Protein AF-A0AAD2CVQ3-F1 (afdb_monomer)

Sequence (182 aa):
MKDFGGDSLDVALTLNCIGDVLLREGRRDQALEQHKRALDIQLKKVGEKHLNTANTYKYIGIALLKQNDDEKAEETLRKALDIMDDLPAKSSDLMDVSQHLSGALQFQGKFSEAIKIQKAVLSKLLQSHGEDYPEVAVAYAGIAGMLADQNRFDDALQMLDKSIQVCYRLKGQGPCIKGILA

Secondary structure (DSSP, 8-state):
----STT-HHHHHHHHHHHHHHHHTT-HHHHHHHHHHHHHHHHHHT-SSSHHHHHHHHHHHHHHHHTT-HHHHHHHHHHHHHHHHTTT--HHHHHHHHHHHHHHHHHTT-HHHHHHHHHHHHHHHHHHH-TT-HHHHHHHHHHHHHHHHTT-HHHHHHHHHHHHHHHHHHTT-------S--

Foldseek 3Di:
DPDPDCLDLVQLVVLQVVLVVCVVVVVLVSSLVSLVSSLVSCCVPPRLLDLSNLVSLLSNLVSCVSVVVLVSSLVSLVSSLVSCVVDVHDLVSNLVSLLSNLVSCVVVVNLVVSLVSLVVSLVVCCVPPNLLDLVNLVSLQSNLVSCVSVVVNVSSVVSNVSSVVSVCVNVVHDDDPPDPPD

Structure (mmCIF, N/CA/C/O backbone):
data_AF-A0AAD2CVQ3-F1
#
_entry.id   AF-A0AAD2CVQ3-F1
#
loop_
_atom_site.group_PDB
_atom_site.id
_atom_site.type_symbol
_atom_site.label_atom_id
_atom_site.label_alt_id
_atom_site.label_comp_id
_atom_site.label_asym_id
_atom_site.label_entity_id
_atom_site.label_seq_id
_atom_site.pdbx_PDB_ins_code
_atom_site.Cartn_x
_atom_site.Cartn_y
_atom_site.Cartn_z
_atom_site.occupancy
_atom_site.B_iso_or_equiv
_atom_site.auth_seq_id
_atom_site.auth_comp_id
_atom_site.auth_asym_id
_atom_site.auth_atom_id
_atom_site.pdbx_PDB_model_num
ATOM 1 N N . MET A 1 1 ? -19.172 -16.823 32.884 1.00 39.12 1 MET A N 1
ATOM 2 C CA . MET A 1 1 ? -19.610 -16.857 31.472 1.00 39.12 1 MET A CA 1
ATOM 3 C C . MET A 1 1 ? -18.376 -17.103 30.624 1.00 39.12 1 MET A C 1
ATOM 5 O O . MET A 1 1 ? -17.441 -16.324 30.735 1.00 39.12 1 MET A O 1
ATOM 9 N N . LYS A 1 2 ? -18.310 -18.215 29.883 1.00 43.75 2 LYS A N 1
ATOM 10 C CA . LYS A 1 2 ? -17.264 -18.409 28.869 1.00 43.75 2 LYS A CA 1
ATOM 11 C C . LYS A 1 2 ? -17.616 -17.503 27.693 1.00 43.75 2 LYS A C 1
ATOM 13 O O . LYS A 1 2 ? -18.714 -17.615 27.160 1.00 43.75 2 LYS A O 1
ATOM 18 N N . ASP A 1 3 ? -16.718 -16.584 27.377 1.00 45.91 3 ASP A N 1
ATOM 19 C CA . ASP A 1 3 ? -16.823 -15.657 26.257 1.00 45.91 3 ASP A CA 1
ATOM 20 C C . ASP A 1 3 ? -16.772 -16.458 24.943 1.00 45.91 3 ASP A C 1
ATOM 22 O O . ASP A 1 3 ? -15.742 -17.034 24.585 1.00 45.91 3 ASP A O 1
ATOM 26 N N . PHE A 1 4 ? -17.920 -16.612 24.281 1.00 41.78 4 PHE A N 1
ATOM 27 C CA . PHE A 1 4 ? -18.034 -17.351 23.026 1.00 41.78 4 PHE A CA 1
ATOM 28 C C . PHE A 1 4 ? -17.577 -16.461 21.863 1.00 41.78 4 PHE A C 1
ATOM 30 O O . PHE A 1 4 ? -18.390 -15.857 21.174 1.00 41.78 4 PHE A O 1
ATOM 37 N N . GLY A 1 5 ? -16.264 -16.398 21.636 1.00 52.78 5 GLY A N 1
ATOM 38 C CA . GLY A 1 5 ? -15.665 -16.265 20.298 1.00 52.78 5 GLY A CA 1
ATOM 39 C C . GLY A 1 5 ? -15.861 -14.964 19.505 1.00 52.78 5 GLY A C 1
ATOM 40 O O . GLY A 1 5 ? -15.266 -14.862 18.432 1.00 52.78 5 GLY A O 1
ATOM 41 N N . GLY A 1 6 ? -16.626 -13.982 20.000 1.00 60.47 6 GLY A N 1
ATOM 42 C CA . GLY A 1 6 ? -16.893 -12.713 19.303 1.00 60.47 6 GLY A CA 1
ATOM 43 C C . GLY A 1 6 ? -15.643 -11.859 19.062 1.00 60.47 6 GLY A C 1
ATOM 44 O O . GLY A 1 6 ? -15.537 -11.211 18.027 1.00 60.47 6 GLY A O 1
ATOM 45 N N . ASP A 1 7 ? -14.661 -11.960 19.959 1.00 74.06 7 ASP A N 1
ATOM 46 C CA . ASP A 1 7 ? -13.357 -11.298 19.863 1.00 74.06 7 ASP A CA 1
ATOM 47 C C . ASP A 1 7 ? -12.253 -12.325 19.531 1.00 74.06 7 ASP A C 1
ATOM 49 O O . ASP A 1 7 ? -11.256 -12.462 20.248 1.00 74.06 7 ASP A O 1
ATOM 53 N N . SER A 1 8 ? -12.434 -13.125 18.477 1.00 89.69 8 SER A N 1
ATOM 54 C CA . SER A 1 8 ? -11.382 -14.008 17.945 1.00 89.69 8 SER A CA 1
ATOM 55 C C . SER A 1 8 ? -10.735 -13.412 16.694 1.00 89.69 8 SER A C 1
ATOM 57 O O . SER A 1 8 ? -11.353 -12.636 15.964 1.00 89.69 8 SER A O 1
ATOM 59 N N . LEU A 1 9 ? -9.480 -13.785 16.419 1.00 92.94 9 LEU A N 1
ATOM 60 C CA . LEU A 1 9 ? -8.804 -13.354 15.190 1.00 92.94 9 LEU A CA 1
ATOM 61 C C . LEU A 1 9 ? -9.524 -13.865 13.933 1.00 92.94 9 LEU A C 1
ATOM 63 O O . LEU A 1 9 ? -9.560 -13.148 12.936 1.00 92.94 9 LEU A O 1
ATOM 67 N N . ASP A 1 10 ? -10.161 -15.035 13.999 1.00 93.44 10 ASP A N 1
ATOM 68 C CA . ASP A 1 10 ? -10.956 -15.588 12.896 1.00 93.44 10 ASP A CA 1
ATOM 69 C C . ASP A 1 10 ? -12.186 -14.722 12.584 1.00 93.44 10 ASP A C 1
ATOM 71 O O . ASP A 1 10 ? -12.510 -14.483 11.417 1.00 93.44 10 ASP A O 1
ATOM 75 N N . VAL A 1 11 ? -12.839 -14.172 13.617 1.00 94.88 11 VAL A N 1
ATOM 76 C CA . VAL A 1 11 ? -13.922 -13.196 13.434 1.00 94.88 11 VAL A CA 1
ATOM 77 C C . VAL A 1 11 ? -13.393 -11.916 12.789 1.00 94.88 11 VAL A C 1
ATOM 79 O O . VAL A 1 11 ? -14.014 -11.423 11.852 1.00 94.88 11 VAL A O 1
ATOM 82 N N . ALA A 1 12 ? -12.232 -11.405 13.208 1.00 96.50 12 ALA A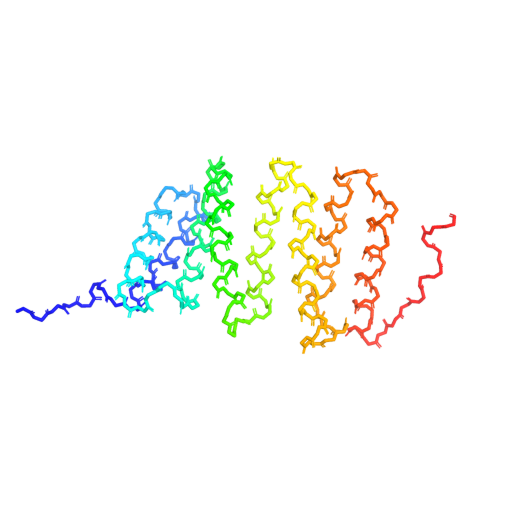 N 1
ATOM 83 C CA . ALA A 1 12 ? -11.636 -10.221 12.583 1.00 96.50 12 ALA A CA 1
ATOM 84 C C . ALA A 1 12 ? -11.299 -10.439 11.095 1.00 96.50 12 ALA A C 1
ATOM 86 O O . ALA A 1 12 ? -11.575 -9.575 10.263 1.00 96.50 12 ALA A O 1
ATOM 87 N N . LEU A 1 13 ? -10.750 -11.604 10.738 1.00 95.50 13 LEU A N 1
ATOM 88 C CA . LEU A 1 13 ? -10.502 -11.967 9.338 1.00 95.50 13 LEU A CA 1
ATOM 89 C C . LEU A 1 13 ? -11.811 -12.034 8.541 1.00 95.50 13 LEU A C 1
ATOM 91 O O . LEU A 1 13 ? -11.897 -11.476 7.449 1.00 95.50 13 LEU A O 1
ATOM 95 N N . THR A 1 14 ? -12.848 -12.641 9.118 1.00 96.88 14 THR A N 1
ATOM 96 C CA . THR A 1 14 ? -14.175 -12.730 8.494 1.00 96.88 14 THR A CA 1
ATOM 97 C C . THR A 1 14 ? -14.794 -11.347 8.284 1.00 96.88 14 THR A C 1
ATOM 99 O O . THR A 1 14 ? -15.320 -11.066 7.210 1.00 96.88 14 THR A O 1
ATOM 102 N N . LEU A 1 15 ? -14.692 -10.452 9.270 1.00 98.00 15 LEU A N 1
ATOM 103 C CA . LEU A 1 15 ? -15.160 -9.067 9.167 1.00 98.00 15 LEU A CA 1
ATOM 104 C C . LEU A 1 15 ? -14.447 -8.308 8.042 1.00 98.00 15 LEU A C 1
ATOM 106 O O . LEU A 1 15 ? -15.102 -7.591 7.289 1.00 98.00 15 LEU A O 1
ATOM 110 N N . ASN A 1 16 ? -13.139 -8.515 7.869 1.00 97.62 16 ASN A N 1
ATOM 111 C CA . ASN A 1 16 ? -12.411 -7.946 6.736 1.00 97.62 16 ASN A CA 1
ATOM 112 C C . ASN A 1 16 ? -12.915 -8.473 5.390 1.00 97.62 16 ASN A C 1
ATOM 114 O O . ASN A 1 16 ? -13.100 -7.684 4.467 1.00 97.62 16 ASN A O 1
ATOM 118 N N . CYS A 1 17 ? -13.187 -9.774 5.275 1.00 97.81 17 CYS A N 1
ATOM 119 C CA . CYS A 1 17 ? -13.773 -10.336 4.057 1.00 97.81 17 CYS A CA 1
ATOM 120 C C . CYS A 1 17 ? -15.170 -9.762 3.772 1.00 97.81 17 CYS A C 1
ATOM 122 O O . CYS A 1 17 ? -15.468 -9.429 2.627 1.00 97.81 17 CYS A O 1
ATOM 124 N N . ILE A 1 18 ? -16.015 -9.602 4.798 1.00 98.06 18 ILE A N 1
ATOM 125 C CA . ILE A 1 18 ? -17.329 -8.956 4.655 1.00 98.06 18 ILE A CA 1
ATOM 126 C C . ILE A 1 18 ? -17.155 -7.508 4.185 1.00 98.06 18 ILE A C 1
ATOM 128 O O . ILE A 1 18 ? -17.855 -7.080 3.270 1.00 98.06 18 ILE A O 1
ATOM 132 N N . GLY A 1 19 ? -16.212 -6.768 4.774 1.00 98.00 19 GLY A N 1
ATOM 133 C CA . GLY A 1 19 ? -15.905 -5.398 4.371 1.00 98.00 19 GLY A CA 1
ATOM 134 C C . GLY A 1 19 ? -15.497 -5.288 2.899 1.00 98.00 19 GLY A C 1
ATOM 135 O O . GLY A 1 19 ? -16.056 -4.462 2.182 1.00 98.00 19 GLY A O 1
ATOM 136 N N . ASP A 1 20 ? -14.627 -6.179 2.409 1.00 96.56 20 ASP A N 1
ATOM 137 C CA . ASP A 1 20 ? -14.228 -6.209 0.992 1.00 96.56 20 ASP A CA 1
ATOM 138 C C . ASP A 1 20 ? -15.423 -6.478 0.059 1.00 96.56 20 ASP A C 1
ATOM 140 O O . ASP A 1 20 ? -15.613 -5.781 -0.940 1.00 96.56 20 ASP A O 1
ATOM 144 N N . VAL A 1 21 ? -16.288 -7.439 0.406 1.00 98.06 21 VAL A N 1
ATOM 145 C CA . VAL A 1 21 ? -17.504 -7.730 -0.375 1.00 98.06 21 VAL A CA 1
ATOM 146 C C . VAL A 1 21 ? -18.445 -6.523 -0.408 1.00 98.06 21 VAL A C 1
ATOM 148 O O . VAL A 1 21 ? -18.912 -6.139 -1.481 1.00 98.06 21 VAL A O 1
ATOM 151 N N . LEU A 1 22 ? -18.684 -5.882 0.739 1.00 98.19 22 LEU A N 1
ATOM 152 C CA . LEU A 1 22 ? -19.515 -4.677 0.831 1.00 98.19 22 LEU A CA 1
ATOM 153 C C . LEU A 1 22 ? -18.939 -3.524 0.004 1.00 98.19 22 LEU A C 1
ATOM 155 O O . LEU A 1 22 ? -19.688 -2.794 -0.646 1.00 98.19 22 LEU A O 1
ATOM 159 N N . LEU A 1 23 ? -17.613 -3.370 -0.011 1.00 95.44 23 LEU A N 1
ATOM 160 C CA . LEU A 1 23 ? -16.949 -2.332 -0.789 1.00 95.44 23 LEU A CA 1
ATOM 161 C C . LEU A 1 23 ? -17.141 -2.548 -2.296 1.00 95.44 23 LEU A C 1
ATOM 163 O O . LEU A 1 23 ? -17.419 -1.588 -3.017 1.00 95.44 23 LEU A O 1
ATOM 167 N N . ARG A 1 24 ? -17.064 -3.801 -2.764 1.00 95.50 24 ARG A N 1
ATOM 168 C CA . ARG A 1 24 ? -17.355 -4.177 -4.161 1.00 95.50 24 ARG A CA 1
ATOM 169 C C . ARG A 1 24 ? -18.821 -3.952 -4.537 1.00 95.50 24 ARG A C 1
ATOM 171 O O . ARG A 1 24 ? -19.097 -3.590 -5.675 1.00 95.50 24 ARG A O 1
ATOM 178 N N . GLU A 1 25 ? -19.741 -4.111 -3.587 1.00 96.62 25 GLU A N 1
ATOM 179 C CA . GLU A 1 25 ? -21.169 -3.786 -3.746 1.00 96.62 25 GLU A CA 1
ATOM 180 C C . GLU A 1 25 ? -21.442 -2.264 -3.701 1.00 96.62 25 GLU A C 1
ATOM 182 O O . GLU A 1 25 ? -22.558 -1.813 -3.941 1.00 96.62 25 GLU A O 1
ATOM 187 N N . GLY A 1 26 ? -20.434 -1.440 -3.389 1.00 94.94 26 GLY A N 1
ATOM 188 C CA . GLY A 1 26 ? -20.569 0.015 -3.262 1.00 94.94 26 GLY A CA 1
ATOM 189 C C . GLY A 1 26 ? -21.092 0.489 -1.900 1.00 94.94 26 GLY A C 1
ATOM 190 O O . GLY A 1 26 ? -21.305 1.687 -1.706 1.00 94.94 26 GLY A O 1
ATOM 191 N N . ARG A 1 27 ? -21.248 -0.413 -0.924 1.00 97.25 27 ARG A N 1
ATOM 192 C CA . ARG A 1 27 ? -21.731 -0.132 0.441 1.00 97.25 27 ARG A CA 1
ATOM 193 C C . ARG A 1 27 ? -20.581 0.316 1.347 1.00 97.25 27 ARG A C 1
ATOM 195 O O . ARG A 1 27 ? -20.214 -0.352 2.313 1.00 97.25 27 ARG A O 1
ATOM 202 N N . ARG A 1 28 ? -20.002 1.469 1.005 1.00 94.56 28 ARG A N 1
ATOM 203 C CA . ARG A 1 28 ? -18.744 1.992 1.572 1.00 94.56 28 ARG A CA 1
ATOM 204 C C . ARG A 1 28 ? -18.777 2.178 3.092 1.00 94.56 28 ARG A C 1
ATOM 206 O O . ARG A 1 28 ? -17.854 1.738 3.769 1.00 94.56 28 ARG A O 1
ATOM 213 N N . ASP A 1 29 ? -19.851 2.754 3.632 1.00 96.12 29 ASP A N 1
ATOM 214 C CA . ASP A 1 29 ? -19.958 3.039 5.073 1.00 96.12 29 ASP A CA 1
ATOM 215 C C . ASP A 1 29 ? -19.984 1.755 5.908 1.00 96.12 29 ASP A C 1
ATOM 217 O O . ASP A 1 29 ? -19.303 1.641 6.925 1.00 96.12 29 ASP A O 1
ATOM 221 N N . GLN A 1 30 ? -20.720 0.751 5.431 1.00 97.38 30 GLN A N 1
ATOM 222 C CA . GLN A 1 30 ? -20.816 -0.545 6.097 1.00 97.38 30 GLN A CA 1
ATOM 223 C C . GLN A 1 30 ? -19.514 -1.338 5.972 1.00 97.38 30 GLN A C 1
ATOM 225 O O . GLN A 1 30 ? -19.131 -2.017 6.923 1.00 97.38 30 GLN A O 1
ATOM 230 N N . ALA A 1 31 ? -18.814 -1.232 4.836 1.00 97.81 31 ALA A N 1
ATOM 231 C CA . ALA A 1 31 ? -17.482 -1.807 4.678 1.00 97.81 31 ALA A CA 1
ATOM 232 C C . ALA A 1 31 ? -16.501 -1.219 5.703 1.00 97.81 31 ALA A C 1
ATOM 234 O O . ALA A 1 31 ? -15.842 -1.961 6.434 1.00 97.81 31 ALA A O 1
ATOM 235 N N . LEU A 1 32 ? -16.465 0.113 5.812 1.00 97.75 32 LEU A N 1
ATOM 236 C CA . LEU A 1 32 ? -15.627 0.824 6.774 1.00 97.75 32 LEU A CA 1
ATOM 237 C C . LEU A 1 32 ? -15.945 0.413 8.219 1.00 97.75 32 LEU A C 1
ATOM 239 O O . LEU A 1 32 ? -15.027 0.205 9.013 1.00 97.75 32 LEU A O 1
ATOM 243 N N . GLU A 1 33 ? -17.225 0.256 8.560 1.00 98.00 33 GLU A N 1
ATOM 244 C CA . GLU A 1 33 ? -17.648 -0.236 9.872 1.00 98.00 33 GLU A CA 1
ATOM 245 C C . GLU A 1 33 ? -17.111 -1.647 10.158 1.00 98.00 33 GLU A C 1
ATOM 247 O O . GLU A 1 33 ? -16.546 -1.878 11.230 1.00 98.00 33 GLU A O 1
ATOM 252 N N . GLN A 1 34 ? -17.218 -2.587 9.208 1.00 98.31 34 GLN A N 1
ATOM 253 C CA . GLN A 1 34 ? -16.706 -3.946 9.419 1.00 98.31 34 GLN A CA 1
ATOM 254 C C . GLN A 1 34 ? -15.183 -3.969 9.578 1.00 98.31 34 GLN A C 1
ATOM 256 O O . GLN A 1 34 ? -14.677 -4.646 10.474 1.00 98.31 34 GLN A O 1
ATOM 261 N N . HIS A 1 35 ? -14.450 -3.191 8.776 1.00 98.38 35 HIS A N 1
ATOM 262 C CA . HIS A 1 35 ? -12.997 -3.096 8.911 1.00 98.38 35 HIS A CA 1
ATOM 263 C C . HIS A 1 35 ? -12.573 -2.465 10.244 1.00 98.38 35 HIS A C 1
ATOM 265 O O . HIS A 1 35 ? -11.638 -2.951 10.875 1.00 98.38 35 HIS A O 1
ATOM 271 N N . LYS A 1 36 ? -13.279 -1.436 10.736 1.00 98.38 36 LYS A N 1
ATOM 272 C CA . LYS A 1 36 ? -13.014 -0.853 12.065 1.00 98.38 36 LYS A CA 1
ATOM 273 C C . LYS A 1 36 ? -13.255 -1.857 13.192 1.00 98.38 36 LYS A C 1
ATOM 275 O O . LYS A 1 36 ? -12.420 -1.986 14.079 1.00 98.38 36 LYS A O 1
ATOM 280 N N . ARG A 1 37 ? -14.337 -2.638 13.117 1.00 97.94 37 ARG A N 1
ATOM 281 C CA . ARG A 1 37 ? -14.594 -3.725 14.078 1.00 97.94 37 ARG A CA 1
ATOM 282 C C . ARG A 1 37 ? -13.495 -4.791 14.043 1.00 97.94 37 ARG A C 1
ATOM 284 O O . ARG A 1 37 ? -13.064 -5.254 15.095 1.00 97.94 37 ARG A O 1
ATOM 291 N N . ALA A 1 38 ? -13.022 -5.167 12.853 1.00 98.12 38 ALA A N 1
ATOM 292 C CA . ALA A 1 38 ? -11.893 -6.085 12.707 1.00 98.12 38 ALA A CA 1
ATOM 293 C C . ALA A 1 38 ? -10.613 -5.515 13.339 1.00 98.12 38 ALA A C 1
ATOM 295 O O . ALA A 1 38 ? -9.895 -6.240 14.034 1.00 98.12 38 ALA A O 1
ATOM 296 N N . LEU A 1 39 ? -10.359 -4.218 13.135 1.00 98.38 39 LEU A N 1
ATOM 297 C CA . LEU A 1 39 ? -9.201 -3.522 13.684 1.00 98.38 39 LEU A CA 1
ATOM 298 C C . LEU A 1 39 ? -9.233 -3.531 15.213 1.00 98.38 39 LEU A C 1
ATOM 300 O O . LEU A 1 39 ? -8.241 -3.904 15.830 1.00 98.38 39 LEU A O 1
ATOM 304 N N . ASP A 1 40 ? -10.374 -3.205 15.823 1.00 98.00 40 ASP A N 1
ATOM 305 C CA . ASP A 1 40 ? -10.532 -3.196 17.281 1.00 98.00 40 ASP A CA 1
ATOM 306 C C . ASP A 1 40 ? -10.222 -4.563 17.906 1.00 98.00 40 ASP A C 1
ATOM 308 O O . ASP A 1 40 ? -9.541 -4.649 18.932 1.00 98.00 40 ASP A O 1
ATOM 312 N N . ILE A 1 41 ? -10.680 -5.652 17.278 1.00 96.81 41 ILE A N 1
ATOM 313 C CA . ILE A 1 41 ? -10.381 -7.015 17.735 1.00 96.81 41 ILE A CA 1
ATOM 314 C C . ILE A 1 41 ? -8.878 -7.298 17.621 1.00 96.81 41 ILE A C 1
ATOM 316 O O . ILE A 1 41 ? -8.268 -7.808 18.563 1.00 96.81 41 ILE A O 1
ATOM 320 N N . GLN A 1 42 ? -8.258 -6.965 16.488 1.00 97.50 42 GLN A N 1
ATOM 321 C CA . GLN A 1 42 ? -6.835 -7.224 16.262 1.00 97.50 42 GLN A CA 1
ATOM 322 C C . GLN A 1 42 ? -5.944 -6.403 17.197 1.00 97.50 42 GLN A C 1
ATOM 324 O O . GLN A 1 42 ? -5.022 -6.960 17.792 1.00 97.50 42 GLN A O 1
ATOM 329 N N . LEU A 1 43 ? -6.263 -5.128 17.424 1.00 97.44 43 LEU A N 1
ATOM 330 C CA . LEU A 1 43 ? -5.552 -4.282 18.382 1.00 97.44 43 LEU A CA 1
ATOM 331 C C . LEU A 1 43 ? -5.596 -4.872 19.796 1.00 97.44 43 LEU A C 1
ATOM 333 O O . LEU A 1 43 ? -4.573 -4.905 20.474 1.00 97.44 43 LEU A O 1
ATOM 337 N N . LYS A 1 44 ? -6.743 -5.411 20.228 1.00 96.25 44 LYS A N 1
ATOM 338 C CA . LYS A 1 44 ? -6.869 -6.067 21.541 1.00 96.25 44 LYS A CA 1
ATOM 339 C C . LYS A 1 44 ? -6.125 -7.402 21.633 1.00 96.25 44 LYS A C 1
ATOM 341 O O . LYS A 1 44 ? -5.672 -7.764 22.714 1.00 96.25 44 LYS A O 1
ATOM 346 N N . LYS A 1 45 ? -6.063 -8.173 20.542 1.00 95.94 45 LYS A N 1
ATOM 347 C CA . LYS A 1 45 ? -5.579 -9.568 20.563 1.00 95.94 45 LYS A CA 1
ATOM 348 C C . LYS A 1 45 ? -4.102 -9.710 20.224 1.00 95.94 45 LYS A C 1
ATOM 350 O O . LYS A 1 45 ? -3.430 -10.540 20.825 1.00 95.94 45 LYS A O 1
ATOM 355 N N . VAL A 1 46 ? -3.622 -8.940 19.253 1.00 95.81 46 VAL A N 1
ATOM 356 C CA . VAL A 1 46 ? -2.249 -9.020 18.726 1.00 95.81 46 VAL A CA 1
ATOM 357 C C . VAL A 1 46 ? -1.523 -7.675 18.732 1.00 95.81 46 VAL A C 1
ATOM 359 O O . VAL A 1 46 ? -0.311 -7.644 18.538 1.00 95.81 46 VAL A O 1
ATOM 362 N N . GLY A 1 47 ? -2.229 -6.574 18.998 1.00 96.50 47 GLY A N 1
ATOM 363 C CA . GLY A 1 47 ? -1.644 -5.238 19.069 1.00 96.50 47 GLY A CA 1
ATOM 364 C C . GLY A 1 47 ? -1.423 -4.582 17.706 1.00 96.50 47 GLY A C 1
ATOM 365 O O . GLY A 1 47 ? -1.869 -5.063 16.660 1.00 96.50 47 GLY A O 1
ATOM 366 N N . GLU A 1 48 ? -0.735 -3.438 17.731 1.00 95.69 48 GLU A N 1
ATOM 367 C CA . GLU A 1 48 ? -0.459 -2.639 16.531 1.00 95.69 48 GLU A CA 1
ATOM 368 C C . GLU A 1 48 ? 0.544 -3.309 15.587 1.00 95.69 48 GLU A C 1
ATOM 370 O O . GLU A 1 48 ? 0.333 -3.329 14.377 1.00 95.69 48 GLU A O 1
ATOM 375 N N . LYS A 1 49 ? 1.621 -3.890 16.131 1.00 96.62 49 LYS A N 1
ATOM 376 C CA . LYS A 1 49 ? 2.725 -4.469 15.351 1.00 96.62 49 LYS A CA 1
ATOM 377 C C . LYS A 1 49 ? 2.421 -5.899 14.898 1.00 96.62 49 LYS A C 1
ATOM 379 O O . LYS A 1 49 ? 3.076 -6.849 15.317 1.00 96.62 49 LYS A O 1
ATOM 384 N N . HIS A 1 50 ? 1.413 -6.052 14.042 1.00 96.94 50 HIS A N 1
ATOM 385 C CA . HIS A 1 50 ? 1.033 -7.342 13.467 1.00 96.94 50 HIS A CA 1
ATOM 386 C C . HIS A 1 50 ? 0.540 -7.195 12.018 1.00 96.94 50 HIS A C 1
ATOM 388 O O . HIS A 1 50 ? -0.230 -6.286 11.708 1.00 96.94 50 HIS A O 1
ATOM 394 N N . LEU A 1 51 ? 0.913 -8.127 11.129 1.00 97.06 51 LEU A N 1
ATOM 395 C CA . LEU A 1 51 ? 0.564 -8.061 9.697 1.00 97.06 51 LEU A CA 1
ATOM 396 C C . LEU A 1 51 ? -0.953 -8.053 9.445 1.00 97.06 51 LEU A C 1
ATOM 398 O O . LEU A 1 51 ? -1.429 -7.343 8.565 1.00 97.06 51 LEU A O 1
ATOM 402 N N . ASN A 1 52 ? -1.733 -8.796 10.238 1.00 95.56 52 ASN A N 1
ATOM 403 C CA . ASN A 1 52 ? -3.200 -8.736 10.152 1.00 95.56 52 ASN A CA 1
ATOM 404 C C . ASN A 1 52 ? -3.744 -7.338 10.489 1.00 95.56 52 ASN A C 1
ATOM 406 O O . ASN A 1 52 ? -4.631 -6.864 9.785 1.00 95.56 52 ASN A O 1
ATOM 410 N N . THR A 1 53 ? -3.185 -6.670 11.504 1.00 98.19 53 THR A N 1
ATOM 411 C CA . THR A 1 53 ? -3.550 -5.295 11.875 1.00 98.19 53 THR A CA 1
ATOM 412 C C . THR A 1 53 ? -3.198 -4.322 10.749 1.00 98.19 53 THR A C 1
ATOM 414 O O . THR A 1 53 ? -4.031 -3.508 10.353 1.00 98.19 53 THR A O 1
ATOM 417 N N . ALA A 1 54 ? -2.004 -4.453 10.162 1.00 98.31 54 ALA A N 1
ATOM 418 C CA . ALA A 1 54 ? -1.577 -3.638 9.025 1.00 98.31 54 ALA A CA 1
ATOM 419 C C . ALA A 1 54 ? -2.478 -3.823 7.791 1.00 98.31 54 ALA A C 1
ATOM 421 O O . ALA A 1 54 ? -2.883 -2.848 7.160 1.00 98.31 54 ALA A O 1
ATOM 422 N N . ASN A 1 55 ? -2.856 -5.066 7.473 1.00 97.62 55 ASN A N 1
ATOM 423 C CA . ASN A 1 55 ? -3.797 -5.354 6.389 1.00 97.62 55 ASN A CA 1
ATOM 424 C C . ASN A 1 55 ? -5.169 -4.714 6.629 1.00 97.62 55 ASN A C 1
ATOM 426 O O . ASN A 1 55 ? -5.773 -4.193 5.694 1.00 97.62 55 ASN A O 1
ATOM 430 N N . THR A 1 56 ? -5.652 -4.702 7.870 1.00 98.38 56 THR A N 1
ATOM 431 C CA . THR A 1 56 ? -6.910 -4.024 8.199 1.00 98.38 56 THR A CA 1
ATOM 432 C C . THR A 1 56 ? -6.803 -2.511 8.033 1.00 98.38 56 THR A C 1
ATOM 434 O O . THR A 1 56 ? -7.699 -1.917 7.438 1.00 98.38 56 THR A O 1
ATOM 437 N N . TYR A 1 57 ? -5.701 -1.886 8.466 1.00 98.75 57 TYR A N 1
ATOM 438 C CA . TYR A 1 57 ? -5.448 -0.470 8.169 1.00 98.75 57 TYR A CA 1
ATOM 439 C C . TYR A 1 57 ? -5.464 -0.203 6.658 1.00 98.75 57 TYR A C 1
ATOM 441 O O . TYR A 1 57 ? -6.128 0.731 6.213 1.00 98.75 57 TYR A O 1
ATOM 449 N N . LYS A 1 58 ? -4.831 -1.063 5.848 1.00 98.56 58 LYS A N 1
ATOM 450 C CA . LYS A 1 58 ? -4.895 -0.956 4.383 1.00 98.56 58 LYS A CA 1
ATOM 451 C C . LYS A 1 58 ? -6.343 -0.967 3.879 1.00 98.56 58 LYS A C 1
ATOM 453 O O . LYS A 1 58 ? -6.721 -0.074 3.129 1.00 98.56 58 LYS A O 1
ATOM 458 N N . TYR A 1 59 ? -7.170 -1.922 4.311 1.00 98.25 59 TYR A N 1
ATOM 459 C CA . TYR A 1 59 ? -8.574 -1.988 3.885 1.00 98.25 59 TYR A CA 1
ATOM 460 C C . TYR A 1 59 ? -9.391 -0.758 4.301 1.00 98.25 59 TYR A C 1
ATOM 462 O O . TYR A 1 59 ? -10.174 -0.245 3.501 1.00 98.25 59 TYR A O 1
ATOM 470 N N . ILE A 1 60 ? -9.170 -0.238 5.512 1.00 98.56 60 ILE A N 1
ATOM 471 C CA . ILE A 1 60 ? -9.781 1.018 5.973 1.00 98.56 60 ILE A CA 1
ATOM 472 C C . ILE A 1 60 ? -9.372 2.174 5.056 1.00 98.56 60 ILE A C 1
ATOM 474 O O . ILE A 1 60 ? -10.234 2.919 4.596 1.00 98.56 60 ILE A O 1
ATOM 478 N N . GLY A 1 61 ? -8.081 2.295 4.742 1.00 98.12 61 GLY A N 1
ATOM 479 C CA . GLY A 1 61 ? -7.564 3.324 3.845 1.00 98.12 61 GLY A CA 1
ATOM 480 C C . GLY A 1 61 ? -8.193 3.272 2.452 1.00 98.12 61 GLY A C 1
ATOM 481 O O . GLY A 1 61 ? -8.632 4.293 1.930 1.00 98.12 61 GLY A O 1
ATOM 482 N N . ILE A 1 62 ? -8.332 2.075 1.875 1.00 97.06 62 ILE A N 1
ATOM 483 C CA . ILE A 1 62 ? -8.998 1.879 0.578 1.00 97.06 62 ILE A CA 1
ATOM 484 C C . ILE A 1 62 ? -10.476 2.289 0.648 1.00 97.06 62 ILE A C 1
ATOM 486 O O . ILE A 1 62 ? -10.972 2.961 -0.258 1.00 97.06 62 ILE A O 1
ATOM 490 N N . ALA A 1 63 ? -11.190 1.912 1.713 1.00 97.25 63 ALA A N 1
ATOM 491 C CA . ALA A 1 63 ? -12.586 2.300 1.898 1.00 97.25 63 ALA A CA 1
ATOM 492 C C . ALA A 1 63 ? -12.750 3.829 1.997 1.00 97.25 63 ALA A C 1
ATOM 494 O O . ALA A 1 63 ? -13.668 4.379 1.386 1.00 97.25 63 ALA A O 1
ATOM 495 N N . LEU A 1 64 ? -11.830 4.513 2.687 1.00 97.00 64 LEU A N 1
ATOM 496 C CA . LEU A 1 64 ? -11.797 5.976 2.800 1.00 97.00 64 LEU A CA 1
ATOM 497 C C . LEU A 1 64 ? -11.535 6.661 1.449 1.00 97.00 64 LEU A C 1
ATOM 499 O O . LEU A 1 64 ? -12.256 7.595 1.104 1.00 97.00 64 LEU A O 1
ATOM 503 N N . LEU A 1 65 ? -10.614 6.141 0.622 1.00 94.69 65 LEU A N 1
ATOM 504 C CA . LEU A 1 65 ? -10.422 6.640 -0.752 1.00 94.69 65 LEU A CA 1
ATOM 505 C C . LEU A 1 65 ? -11.705 6.545 -1.573 1.00 94.69 65 LEU A C 1
ATOM 507 O O . LEU A 1 65 ? -12.067 7.458 -2.307 1.00 94.69 65 LEU A O 1
ATOM 511 N N . LYS A 1 66 ? -12.448 5.443 -1.436 1.00 93.25 66 LYS A N 1
ATOM 512 C CA . LYS A 1 66 ? -13.729 5.285 -2.136 1.00 93.25 66 LYS A CA 1
ATOM 513 C C . LYS A 1 66 ? -14.794 6.272 -1.643 1.00 93.25 66 LYS A C 1
ATOM 515 O O . LYS A 1 66 ? -15.757 6.491 -2.376 1.00 93.25 66 LYS A O 1
ATOM 520 N N . GLN A 1 67 ? -14.646 6.838 -0.445 1.00 92.56 67 GLN A N 1
ATOM 521 C CA . GLN A 1 67 ? -15.495 7.902 0.103 1.00 92.56 67 GLN A CA 1
ATOM 522 C C . GLN A 1 67 ? -14.975 9.319 -0.211 1.00 92.56 67 GLN A C 1
ATOM 524 O O . GLN A 1 67 ? -15.659 10.283 0.124 1.00 92.56 67 GLN A O 1
ATOM 529 N N . ASN A 1 68 ? -13.833 9.454 -0.899 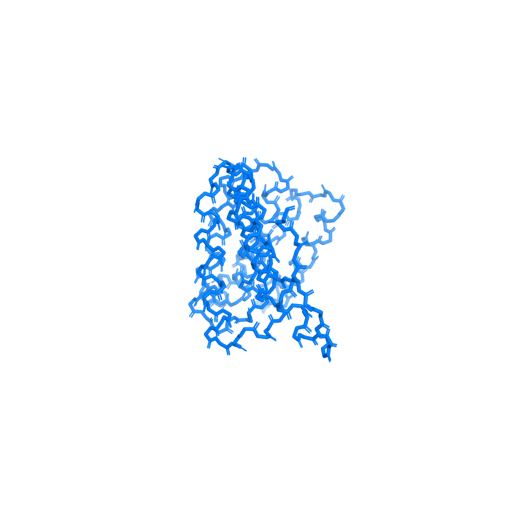1.00 92.31 68 ASN A N 1
ATOM 530 C CA . ASN A 1 68 ? -13.118 10.716 -1.133 1.00 92.31 68 ASN A CA 1
ATOM 531 C C . ASN A 1 68 ? -12.624 11.394 0.164 1.00 92.31 68 ASN A C 1
ATOM 533 O O . ASN A 1 68 ? -12.501 12.616 0.220 1.00 92.31 68 ASN A O 1
ATOM 537 N N . ASP A 1 69 ? -12.361 10.616 1.220 1.00 94.31 69 ASP A N 1
ATOM 538 C CA . ASP A 1 69 ? -11.702 11.099 2.443 1.00 94.31 69 ASP A CA 1
ATOM 539 C C . ASP A 1 69 ? -10.186 10.860 2.327 1.00 94.31 69 ASP A C 1
ATOM 541 O O . ASP A 1 69 ? -9.606 10.000 2.999 1.00 94.31 69 ASP A O 1
ATOM 545 N N . ASP A 1 70 ? -9.560 11.571 1.382 1.00 91.19 70 ASP A N 1
ATOM 546 C CA . ASP A 1 70 ? -8.176 11.328 0.952 1.00 91.19 70 ASP A CA 1
ATOM 547 C C . ASP A 1 70 ? -7.149 11.588 2.064 1.00 91.19 70 ASP A C 1
ATOM 549 O O . ASP A 1 70 ? -6.144 10.882 2.151 1.00 91.19 70 ASP A O 1
ATOM 553 N N . GLU A 1 71 ? -7.412 12.557 2.949 1.00 94.06 71 GLU A N 1
ATOM 554 C CA . GLU A 1 71 ? -6.535 12.884 4.080 1.00 94.06 71 GLU A CA 1
ATOM 555 C C . GLU A 1 71 ? -6.472 11.731 5.088 1.00 94.06 71 GLU A C 1
ATOM 557 O O . GLU A 1 71 ? -5.384 11.251 5.423 1.00 94.06 71 GLU A O 1
ATOM 562 N N . LYS A 1 72 ? -7.631 11.220 5.532 1.00 96.44 72 LYS A N 1
ATOM 563 C CA . LYS A 1 72 ? -7.656 10.073 6.453 1.00 96.44 72 LYS A CA 1
ATOM 564 C C . LYS A 1 72 ? -7.174 8.800 5.777 1.00 96.44 72 LYS A C 1
ATOM 566 O O . LYS A 1 72 ? -6.559 7.955 6.434 1.00 96.44 72 LYS A O 1
ATOM 571 N N . ALA A 1 73 ? -7.451 8.635 4.485 1.00 97.31 73 ALA A N 1
ATOM 572 C CA . ALA A 1 73 ? -6.930 7.512 3.724 1.00 97.31 73 ALA A CA 1
ATOM 573 C C . ALA A 1 73 ? -5.398 7.513 3.704 1.00 97.31 73 ALA A C 1
ATOM 575 O O . ALA A 1 73 ? -4.796 6.473 3.968 1.00 97.31 73 ALA A O 1
ATOM 576 N N . GLU A 1 74 ? -4.771 8.666 3.448 1.00 97.75 74 GLU A N 1
ATOM 577 C CA . GLU A 1 74 ? -3.315 8.815 3.464 1.00 97.75 74 GLU A CA 1
ATOM 578 C C . GLU A 1 74 ? -2.731 8.430 4.828 1.00 97.75 74 GLU A C 1
ATOM 580 O O . GLU A 1 74 ? -1.837 7.585 4.889 1.00 97.75 74 GLU A O 1
ATOM 585 N N . GLU A 1 75 ? -3.257 8.996 5.919 1.00 98.00 75 GLU A N 1
ATOM 586 C CA . GLU A 1 75 ? -2.803 8.690 7.282 1.00 98.00 75 GLU A CA 1
ATOM 587 C C . GLU A 1 75 ? -2.895 7.184 7.574 1.00 98.00 75 GLU A C 1
ATOM 589 O O . GLU A 1 75 ? -1.942 6.555 8.045 1.00 98.00 75 GLU A O 1
ATOM 594 N N . THR A 1 76 ? -4.033 6.581 7.228 1.00 98.50 76 THR A N 1
ATOM 595 C CA . THR A 1 76 ? -4.298 5.164 7.487 1.00 98.50 76 THR A CA 1
ATOM 596 C C . THR A 1 76 ? -3.383 4.255 6.656 1.00 98.50 76 THR A C 1
ATOM 598 O O . THR A 1 76 ? -2.847 3.271 7.170 1.00 98.50 76 THR A O 1
ATOM 601 N N . LEU A 1 77 ? -3.171 4.580 5.377 1.00 98.62 77 LEU A N 1
ATOM 602 C CA . LEU A 1 77 ? -2.309 3.812 4.476 1.00 98.62 77 LEU A CA 1
ATOM 603 C C . LEU A 1 77 ? -0.828 3.952 4.838 1.00 98.62 77 LEU A C 1
ATOM 605 O O . LEU A 1 77 ? -0.099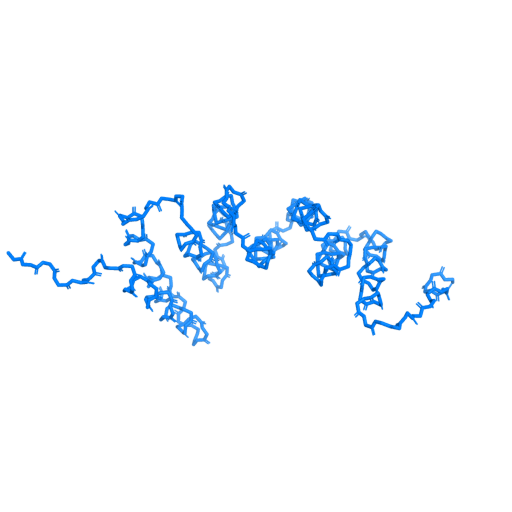 2.967 4.734 1.00 98.62 77 LEU A O 1
ATOM 609 N N . ARG A 1 78 ? -0.385 5.122 5.320 1.00 98.44 78 ARG A N 1
ATOM 610 C CA . ARG A 1 78 ? 0.960 5.283 5.900 1.00 98.44 78 ARG A CA 1
ATOM 611 C C . ARG A 1 78 ? 1.152 4.382 7.101 1.00 98.44 78 ARG A C 1
ATOM 613 O O . ARG A 1 78 ? 2.120 3.638 7.136 1.00 98.44 78 ARG A O 1
ATOM 620 N N . LYS A 1 79 ? 0.192 4.366 8.030 1.00 98.38 79 LYS A N 1
ATOM 621 C CA . LYS A 1 79 ? 0.266 3.487 9.202 1.00 98.38 79 LYS A CA 1
ATOM 622 C C . LYS A 1 79 ? 0.352 2.010 8.803 1.00 98.38 79 LYS A C 1
ATOM 624 O O . LYS A 1 79 ? 1.132 1.263 9.386 1.00 98.38 79 LYS A O 1
ATOM 629 N N . ALA A 1 80 ? -0.414 1.588 7.795 1.00 98.50 80 ALA A N 1
ATOM 630 C CA . ALA A 1 80 ? -0.318 0.236 7.246 1.00 98.50 80 ALA A CA 1
ATOM 631 C C . ALA A 1 80 ? 1.068 -0.048 6.643 1.00 98.50 80 ALA A C 1
ATOM 633 O O . ALA A 1 80 ? 1.653 -1.088 6.945 1.00 98.50 80 ALA A O 1
ATOM 634 N N . LEU A 1 81 ? 1.585 0.874 5.822 1.00 98.19 81 LEU A N 1
ATOM 635 C CA . LEU A 1 81 ? 2.898 0.761 5.193 1.00 98.19 81 LEU A CA 1
ATOM 636 C C . LEU A 1 81 ? 4.007 0.674 6.245 1.00 98.19 81 LEU A C 1
ATOM 638 O O . LEU A 1 81 ? 4.776 -0.273 6.194 1.00 98.19 81 LEU A O 1
ATOM 642 N N . ASP A 1 82 ? 4.035 1.575 7.227 1.00 97.81 82 ASP A N 1
ATOM 643 C CA . ASP A 1 82 ? 5.057 1.619 8.280 1.00 97.81 82 ASP A CA 1
ATOM 644 C C . ASP A 1 82 ? 5.099 0.312 9.090 1.00 97.81 82 ASP A C 1
ATOM 646 O O . ASP A 1 82 ? 6.169 -0.236 9.347 1.00 97.81 82 ASP A O 1
ATOM 650 N N . ILE A 1 83 ? 3.935 -0.253 9.444 1.00 98.00 83 ILE A N 1
ATOM 651 C CA . ILE A 1 83 ? 3.880 -1.544 10.152 1.00 98.00 83 ILE A CA 1
ATOM 652 C C . ILE A 1 83 ? 4.374 -2.687 9.255 1.00 98.00 83 ILE A C 1
ATOM 654 O O . ILE A 1 83 ? 5.066 -3.582 9.736 1.00 98.00 83 ILE A O 1
ATOM 658 N N . MET A 1 84 ? 4.004 -2.700 7.970 1.00 97.12 84 MET A N 1
ATOM 659 C CA . MET A 1 84 ? 4.488 -3.720 7.031 1.00 97.12 84 MET A CA 1
ATOM 660 C C . MET A 1 84 ? 5.988 -3.587 6.761 1.00 97.12 84 MET A C 1
ATOM 662 O O . MET A 1 84 ? 6.638 -4.598 6.519 1.00 97.12 84 MET A O 1
ATOM 666 N N . ASP A 1 85 ? 6.525 -2.370 6.826 1.00 94.62 85 ASP A N 1
ATOM 667 C CA . ASP A 1 85 ? 7.937 -2.062 6.615 1.00 94.62 85 ASP A CA 1
ATOM 668 C C . ASP A 1 85 ? 8.824 -2.548 7.771 1.00 94.62 85 ASP A C 1
ATOM 670 O O . ASP A 1 85 ? 9.934 -3.033 7.544 1.00 94.62 85 ASP A O 1
ATOM 674 N N . ASP A 1 86 ? 8.295 -2.467 8.996 1.00 95.62 86 ASP A N 1
ATOM 675 C CA . ASP A 1 86 ? 8.908 -2.940 10.245 1.00 95.62 86 ASP A CA 1
ATOM 676 C C . ASP A 1 86 ? 8.881 -4.476 10.402 1.00 95.62 86 ASP A C 1
ATOM 678 O O . ASP A 1 86 ? 9.540 -5.030 11.288 1.00 95.62 86 ASP A O 1
ATOM 682 N N . LEU A 1 87 ? 8.081 -5.180 9.597 1.00 95.44 87 LEU A N 1
ATOM 683 C CA . LEU A 1 87 ? 7.808 -6.612 9.730 1.00 95.44 87 LEU A CA 1
ATOM 684 C C . LEU A 1 87 ? 8.267 -7.384 8.481 1.00 95.44 87 LEU A C 1
ATOM 686 O O . LEU A 1 87 ? 8.442 -6.802 7.414 1.00 95.44 87 LEU A O 1
ATOM 690 N N . PRO A 1 88 ? 8.432 -8.719 8.554 1.00 92.81 88 PRO A N 1
ATOM 691 C CA . PRO A 1 88 ? 8.731 -9.544 7.381 1.00 92.81 88 PRO A CA 1
ATOM 692 C C . PRO A 1 88 ? 7.482 -9.729 6.492 1.00 92.81 88 PRO A C 1
ATOM 694 O O . PRO A 1 88 ? 7.012 -10.848 6.277 1.00 92.81 88 PRO A O 1
ATOM 697 N N . ALA A 1 89 ? 6.897 -8.626 6.014 1.00 92.50 89 ALA A N 1
ATOM 698 C CA . ALA A 1 89 ? 5.782 -8.631 5.075 1.00 92.50 89 ALA A CA 1
ATOM 699 C C . ALA A 1 89 ? 6.227 -9.165 3.707 1.00 92.50 89 ALA A C 1
ATOM 701 O O . ALA A 1 89 ? 7.388 -9.034 3.307 1.00 92.50 89 ALA A O 1
ATOM 702 N N . LYS A 1 90 ? 5.294 -9.751 2.949 1.00 93.56 90 LYS A N 1
ATOM 703 C CA . LYS A 1 90 ? 5.587 -10.131 1.566 1.00 93.56 90 LYS A CA 1
ATOM 704 C C . LYS A 1 90 ? 5.819 -8.873 0.742 1.00 93.56 90 LYS A C 1
ATOM 706 O O . LYS A 1 90 ? 5.103 -7.885 0.882 1.00 93.56 90 LYS A O 1
ATOM 711 N N . SER A 1 91 ? 6.760 -8.946 -0.190 1.00 91.44 91 SER A N 1
ATOM 712 C CA . SER A 1 91 ? 7.031 -7.865 -1.137 1.00 91.44 91 SER A CA 1
ATOM 713 C C . SER A 1 91 ? 5.794 -7.433 -1.930 1.00 91.44 91 SER A C 1
ATOM 715 O O . SER A 1 91 ? 5.620 -6.242 -2.174 1.00 91.44 91 SER A O 1
ATOM 717 N N . SER A 1 92 ? 4.901 -8.375 -2.251 1.00 91.06 92 SER A N 1
ATOM 718 C CA . SER A 1 92 ? 3.600 -8.094 -2.867 1.00 91.06 92 SER A CA 1
ATOM 719 C C . SER A 1 92 ? 2.693 -7.236 -1.981 1.00 91.06 92 SER A C 1
ATOM 721 O O . SER A 1 92 ? 2.018 -6.346 -2.484 1.00 91.06 92 SER A O 1
ATOM 723 N N . ASP A 1 93 ? 2.692 -7.476 -0.667 1.00 93.62 93 ASP A N 1
ATOM 724 C CA . ASP A 1 93 ? 1.835 -6.759 0.283 1.00 93.62 93 ASP A CA 1
ATOM 725 C C . ASP A 1 93 ? 2.346 -5.325 0.484 1.00 93.62 93 ASP A C 1
ATOM 727 O O . ASP A 1 93 ? 1.557 -4.379 0.472 1.00 93.62 93 ASP A O 1
ATOM 731 N N . LEU A 1 94 ? 3.674 -5.161 0.584 1.00 94.50 94 LEU A N 1
ATOM 732 C CA . LEU A 1 94 ? 4.333 -3.852 0.641 1.00 94.50 94 LEU A CA 1
ATOM 733 C C . LEU A 1 94 ? 4.077 -3.039 -0.640 1.00 94.50 94 LEU A C 1
ATOM 735 O O . LEU A 1 94 ? 3.773 -1.846 -0.577 1.00 94.50 94 LEU A O 1
ATOM 739 N N . MET A 1 95 ? 4.158 -3.689 -1.806 1.00 94.81 95 MET A N 1
ATOM 740 C CA . MET A 1 95 ? 3.833 -3.066 -3.089 1.00 94.81 95 MET A CA 1
ATOM 741 C C . MET A 1 95 ? 2.372 -2.607 -3.123 1.00 94.81 95 MET A C 1
ATOM 743 O O . MET A 1 95 ? 2.112 -1.435 -3.387 1.00 94.81 95 MET A O 1
ATOM 747 N N . ASP A 1 96 ? 1.432 -3.486 -2.782 1.00 95.38 96 ASP A N 1
ATOM 748 C CA . ASP A 1 96 ? -0.004 -3.204 -2.811 1.00 95.38 96 ASP A CA 1
ATOM 749 C C . ASP A 1 96 ? -0.390 -2.005 -1.925 1.00 95.38 96 ASP A C 1
ATOM 751 O O . ASP A 1 96 ? -1.036 -1.062 -2.390 1.00 95.38 96 ASP A O 1
ATOM 755 N N . VAL A 1 97 ? 0.058 -1.963 -0.662 1.00 97.62 97 VAL A N 1
ATOM 756 C CA . VAL A 1 97 ? -0.240 -0.818 0.222 1.00 97.62 97 VAL A CA 1
ATOM 757 C C . VAL A 1 97 ? 0.406 0.477 -0.286 1.00 97.62 97 VAL A C 1
ATOM 759 O O . VAL A 1 97 ? -0.228 1.536 -0.267 1.00 97.62 97 VAL A O 1
ATOM 762 N N . SER A 1 98 ? 1.632 0.402 -0.815 1.00 97.19 98 SER A N 1
ATOM 763 C CA . SER A 1 98 ? 2.334 1.570 -1.354 1.00 97.19 98 SER A CA 1
ATOM 764 C C . SER A 1 98 ? 1.661 2.146 -2.599 1.00 97.19 98 SER A C 1
ATOM 766 O O . SER A 1 98 ? 1.667 3.364 -2.789 1.00 97.19 98 SER A O 1
ATOM 768 N N . GLN A 1 99 ? 1.048 1.304 -3.437 1.00 95.62 99 GLN A N 1
ATOM 769 C CA . GLN A 1 99 ? 0.302 1.735 -4.618 1.00 95.62 99 GLN A CA 1
ATOM 770 C C . GLN A 1 99 ? -0.962 2.491 -4.223 1.00 95.62 99 GLN A C 1
ATOM 772 O O . GLN A 1 99 ? -1.213 3.570 -4.759 1.00 95.62 99 GLN A O 1
ATOM 777 N N . HIS A 1 100 ? -1.706 1.988 -3.238 1.00 96.81 100 HIS A N 1
ATOM 778 C CA . HIS A 1 100 ? -2.878 2.687 -2.714 1.00 96.81 100 HIS A CA 1
ATOM 779 C C . HIS A 1 100 ? -2.504 4.036 -2.091 1.00 96.81 100 HIS A C 1
ATOM 781 O O . HIS A 1 100 ? -3.144 5.043 -2.394 1.00 96.81 100 HIS A O 1
ATOM 787 N N . LEU A 1 101 ? -1.432 4.088 -1.291 1.00 97.88 101 LEU A N 1
ATOM 788 C CA . LEU A 1 101 ? -0.930 5.343 -0.722 1.00 97.88 101 LEU A CA 1
ATOM 789 C C . LEU A 1 101 ? -0.477 6.322 -1.816 1.00 97.88 101 LEU A C 1
ATOM 791 O O . LEU A 1 101 ? -0.788 7.508 -1.767 1.00 97.88 101 LEU A O 1
ATOM 795 N N . SER A 1 102 ? 0.220 5.827 -2.838 1.00 95.31 102 SER A N 1
ATOM 796 C CA . SER A 1 102 ? 0.665 6.653 -3.967 1.00 95.31 102 SER A CA 1
ATOM 797 C C . SER A 1 102 ? -0.512 7.189 -4.783 1.00 95.31 102 SER A C 1
ATOM 799 O O . SER A 1 102 ? -0.448 8.314 -5.271 1.00 95.31 102 SER A O 1
ATOM 801 N N . GLY A 1 103 ? -1.590 6.414 -4.930 1.00 92.38 103 GLY A N 1
ATOM 802 C CA . GLY A 1 103 ? -2.839 6.868 -5.543 1.00 92.38 103 GLY A CA 1
ATOM 803 C C . GLY A 1 103 ? -3.514 7.970 -4.724 1.00 92.38 103 GLY A C 1
ATOM 804 O O . GLY A 1 103 ? -3.871 9.005 -5.278 1.00 92.38 103 GLY A O 1
ATOM 805 N N . ALA A 1 104 ? -3.600 7.795 -3.401 1.00 94.94 104 ALA A N 1
ATOM 806 C CA . ALA A 1 104 ? -4.117 8.812 -2.480 1.00 94.94 104 ALA A CA 1
ATOM 807 C C . ALA A 1 104 ? -3.362 10.145 -2.610 1.00 94.94 104 ALA A C 1
ATOM 809 O O . ALA A 1 104 ? -3.958 11.215 -2.701 1.00 94.94 104 ALA A O 1
ATOM 810 N N . LEU A 1 105 ? -2.031 10.074 -2.667 1.00 96.12 105 LEU A N 1
ATOM 811 C CA . LEU A 1 105 ? -1.167 11.241 -2.825 1.00 96.12 105 LEU A CA 1
ATOM 812 C C . LEU A 1 105 ? -1.307 11.890 -4.210 1.00 96.12 105 LEU A C 1
ATOM 814 O O . LEU A 1 105 ? -1.277 13.115 -4.303 1.00 96.12 105 LEU A O 1
ATOM 818 N N . GLN A 1 106 ? -1.487 11.103 -5.276 1.00 91.81 106 GLN A N 1
ATOM 819 C CA . GLN A 1 106 ? -1.742 11.619 -6.628 1.00 91.81 106 GLN A CA 1
ATOM 820 C C . GLN A 1 106 ? -3.042 12.427 -6.699 1.00 91.81 106 GLN A C 1
ATOM 822 O O . GLN A 1 106 ? -3.025 13.531 -7.238 1.00 91.81 106 GLN A O 1
ATOM 827 N N . PHE A 1 107 ? -4.138 11.941 -6.103 1.00 90.25 107 PHE A N 1
ATOM 828 C CA . PHE A 1 107 ? -5.403 12.691 -6.055 1.00 90.25 107 PHE A CA 1
ATOM 829 C C . PHE A 1 107 ? -5.275 14.027 -5.316 1.00 90.25 107 PHE A C 1
ATOM 831 O O . PHE A 1 107 ? -5.924 15.004 -5.681 1.00 90.25 107 PHE A O 1
ATOM 838 N N . GLN A 1 108 ? -4.365 14.101 -4.345 1.00 93.56 108 GLN A N 1
ATOM 839 C CA . GLN A 1 108 ? -4.031 15.331 -3.627 1.00 93.56 108 GLN A CA 1
ATOM 840 C C . GLN A 1 108 ? -2.976 16.206 -4.340 1.00 93.56 108 GLN A C 1
ATOM 842 O O . GLN A 1 108 ? -2.554 17.227 -3.799 1.00 93.56 108 GLN A O 1
ATOM 847 N N . GLY A 1 109 ? -2.483 15.810 -5.519 1.00 94.00 109 GLY A N 1
ATOM 848 C CA . GLY A 1 109 ? -1.416 16.514 -6.242 1.00 94.00 109 GLY A CA 1
ATOM 849 C C . GLY A 1 109 ? -0.018 16.383 -5.618 1.00 94.00 109 GLY A C 1
ATOM 850 O O . GLY A 1 109 ? 0.929 17.050 -6.043 1.00 94.00 109 GLY A O 1
ATOM 851 N N . LYS A 1 110 ? 0.161 15.504 -4.625 1.00 96.69 110 LYS A N 1
ATOM 852 C CA . LYS A 1 110 ? 1.424 15.251 -3.906 1.00 96.69 110 LYS A CA 1
ATOM 853 C C . LYS A 1 110 ? 2.337 14.270 -4.666 1.00 96.69 110 LYS A C 1
ATOM 855 O O . LYS A 1 110 ? 2.916 13.347 -4.092 1.00 96.69 110 LYS A O 1
ATOM 860 N N . PHE A 1 111 ? 2.517 14.479 -5.971 1.00 95.62 111 PHE A N 1
ATOM 861 C CA . PHE A 1 111 ? 3.241 13.560 -6.867 1.00 95.62 111 PHE A CA 1
ATOM 862 C C . PHE A 1 111 ? 4.681 13.262 -6.422 1.00 95.62 111 PHE A C 1
ATOM 864 O O . PHE A 1 111 ? 5.121 12.114 -6.425 1.00 95.62 111 PHE A O 1
ATOM 871 N N . SER A 1 112 ? 5.422 14.286 -5.985 1.00 96.19 112 SER A N 1
ATOM 872 C CA . SER A 1 112 ? 6.814 14.130 -5.534 1.00 96.19 112 SER A CA 1
ATOM 873 C C . SER A 1 112 ? 6.942 13.196 -4.332 1.00 96.19 112 SER A C 1
ATOM 875 O O . SER A 1 112 ? 7.956 12.518 -4.177 1.00 96.19 112 SER A O 1
ATOM 877 N N . 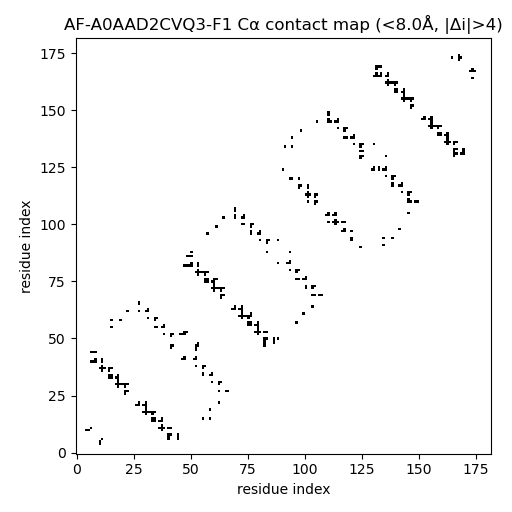GLU A 1 113 ? 5.937 13.176 -3.462 1.00 97.25 113 GLU A N 1
ATOM 878 C CA . GLU A 1 113 ? 5.910 12.318 -2.285 1.00 97.25 113 GLU A CA 1
ATOM 879 C C . GLU A 1 113 ? 5.528 10.883 -2.646 1.00 97.25 113 GLU A C 1
ATOM 881 O O . GLU A 1 113 ? 6.203 9.943 -2.227 1.00 97.25 113 GLU A O 1
ATOM 886 N N . ALA A 1 114 ? 4.539 10.725 -3.524 1.00 96.88 114 ALA A N 1
ATOM 887 C CA . ALA A 1 114 ? 4.151 9.434 -4.075 1.00 96.88 114 ALA A CA 1
ATOM 888 C C . ALA A 1 114 ? 5.335 8.741 -4.792 1.00 96.88 114 ALA A C 1
ATOM 890 O O . ALA A 1 114 ? 5.629 7.568 -4.551 1.00 96.88 114 ALA A O 1
ATOM 891 N N . ILE A 1 115 ? 6.118 9.499 -5.573 1.00 97.81 115 ILE A N 1
ATOM 892 C CA . ILE A 1 115 ? 7.357 9.013 -6.206 1.00 97.81 115 ILE A CA 1
ATOM 893 C C . ILE A 1 115 ? 8.390 8.564 -5.164 1.00 97.81 115 ILE A C 1
ATOM 895 O O . ILE A 1 115 ? 9.060 7.552 -5.373 1.00 97.81 115 ILE A O 1
ATOM 899 N N . LYS A 1 116 ? 8.555 9.296 -4.051 1.00 97.56 116 LYS A N 1
ATOM 900 C CA . LYS A 1 116 ? 9.501 8.911 -2.986 1.00 97.56 116 LYS A CA 1
ATOM 901 C C . LYS A 1 116 ? 9.119 7.570 -2.360 1.00 97.56 116 LYS A C 1
ATOM 903 O O . LYS A 1 116 ? 9.998 6.729 -2.192 1.00 97.56 116 LYS A O 1
ATOM 908 N N . ILE A 1 117 ? 7.833 7.361 -2.078 1.00 96.81 117 ILE A N 1
ATOM 909 C CA . ILE A 1 117 ? 7.320 6.103 -1.517 1.00 96.81 117 ILE A CA 1
ATOM 910 C C . ILE A 1 117 ? 7.585 4.937 -2.472 1.00 96.81 117 ILE A C 1
ATOM 912 O O . ILE A 1 117 ? 8.205 3.952 -2.072 1.00 96.81 117 ILE A O 1
ATOM 916 N N . GLN A 1 118 ? 7.218 5.065 -3.751 1.00 96.50 118 GLN A N 1
ATOM 917 C CA . GLN A 1 118 ? 7.464 3.995 -4.725 1.00 96.50 118 GLN A CA 1
ATOM 918 C C . GLN A 1 118 ? 8.954 3.712 -4.938 1.00 96.50 118 GLN A C 1
ATOM 920 O O . GLN A 1 118 ? 9.350 2.555 -5.059 1.00 96.50 118 GLN A O 1
ATOM 925 N N . LYS A 1 119 ? 9.814 4.739 -4.930 1.00 97.75 119 LYS A N 1
ATOM 926 C CA . LYS A 1 119 ? 11.271 4.543 -5.008 1.00 97.75 119 LYS A CA 1
ATOM 927 C C . LYS A 1 119 ? 11.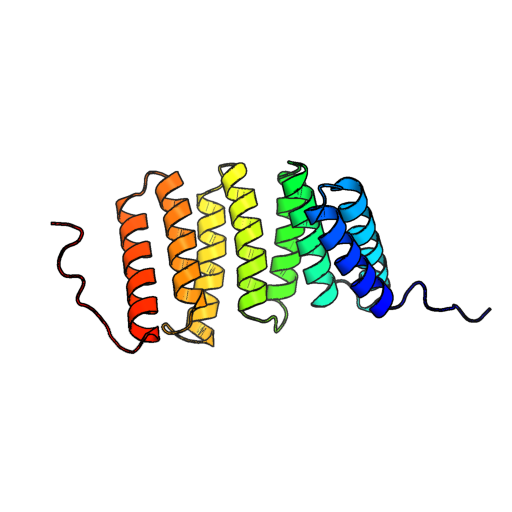825 3.790 -3.799 1.00 97.75 119 LYS A C 1
ATOM 929 O O . LYS A 1 119 ? 12.725 2.970 -3.976 1.00 97.75 119 LYS A O 1
ATOM 934 N N . ALA A 1 120 ? 11.304 4.044 -2.599 1.00 96.44 120 ALA A N 1
ATOM 935 C CA . ALA A 1 120 ? 11.709 3.317 -1.401 1.00 96.44 120 ALA A CA 1
ATOM 936 C C . ALA A 1 120 ? 11.336 1.828 -1.500 1.00 96.44 120 ALA A C 1
ATOM 938 O O . ALA A 1 120 ? 12.192 0.970 -1.285 1.00 96.44 120 ALA A O 1
ATOM 939 N N . VAL A 1 121 ? 10.104 1.514 -1.918 1.00 95.94 121 VAL A N 1
ATOM 940 C CA . VAL A 1 121 ? 9.657 0.124 -2.120 1.00 95.94 121 VAL A CA 1
ATOM 941 C C . VAL A 1 121 ? 10.453 -0.562 -3.231 1.00 95.94 121 VAL A C 1
ATOM 943 O O . VAL A 1 121 ? 10.953 -1.666 -3.028 1.00 95.94 121 VAL A O 1
ATOM 946 N N . LEU A 1 122 ? 10.665 0.106 -4.368 1.00 97.19 122 LEU A N 1
ATOM 947 C CA . LEU A 1 122 ? 11.513 -0.389 -5.456 1.00 97.19 122 LEU A CA 1
ATOM 948 C C . LEU A 1 122 ? 12.928 -0.727 -4.968 1.00 97.19 122 LEU A C 1
ATOM 950 O O . LEU A 1 122 ? 13.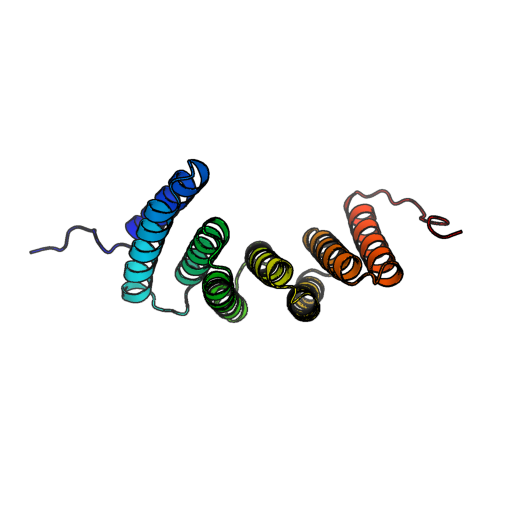452 -1.788 -5.295 1.00 97.19 122 LEU A O 1
ATOM 954 N N . SER A 1 123 ? 13.541 0.147 -4.164 1.00 97.19 123 SER A N 1
ATOM 955 C CA . SER A 1 123 ? 14.871 -0.104 -3.601 1.00 97.19 123 SER A CA 1
ATOM 956 C C . SER A 1 123 ? 14.905 -1.384 -2.766 1.00 97.19 123 SER A C 1
ATOM 958 O O . SER A 1 123 ? 15.882 -2.128 -2.839 1.00 97.19 123 SER A O 1
ATOM 960 N N . LYS A 1 124 ? 13.850 -1.661 -1.992 1.00 95.31 124 LYS A N 1
ATOM 961 C CA . LYS A 1 124 ? 13.744 -2.895 -1.206 1.00 95.31 124 LYS A CA 1
ATOM 962 C C . LYS A 1 124 ? 13.568 -4.122 -2.090 1.00 95.31 124 LYS A C 1
ATOM 964 O O . LYS A 1 124 ? 14.246 -5.119 -1.872 1.00 95.31 124 LYS A O 1
ATOM 969 N N . LEU A 1 125 ? 12.722 -4.042 -3.118 1.00 95.00 125 LEU A N 1
ATOM 970 C CA . LEU A 1 125 ? 12.548 -5.135 -4.080 1.00 95.00 125 LEU A CA 1
ATOM 971 C C . LEU A 1 125 ? 13.870 -5.510 -4.751 1.00 95.00 125 LEU A C 1
ATOM 973 O O . LEU A 1 125 ? 14.229 -6.684 -4.778 1.00 95.00 125 LEU A O 1
ATOM 977 N N . LEU A 1 126 ? 14.614 -4.508 -5.221 1.00 96.31 126 LEU A N 1
ATOM 978 C CA . LEU A 1 126 ? 15.924 -4.704 -5.836 1.00 96.31 126 LEU A CA 1
ATOM 979 C C . LEU A 1 126 ? 16.924 -5.336 -4.863 1.00 96.31 126 LEU A C 1
ATOM 981 O O . LEU A 1 126 ? 17.675 -6.224 -5.253 1.00 96.31 126 LEU A O 1
ATOM 985 N N . GLN A 1 127 ? 16.924 -4.911 -3.598 1.00 95.44 127 GLN A N 1
ATOM 986 C CA . GLN A 1 127 ? 17.817 -5.466 -2.583 1.00 95.44 127 GLN A CA 1
ATOM 987 C C . GLN A 1 127 ? 17.473 -6.917 -2.219 1.00 95.44 127 GLN A C 1
ATOM 989 O O . GLN A 1 127 ? 18.377 -7.719 -2.001 1.00 95.44 127 GLN A O 1
ATOM 994 N N . SER A 1 128 ? 16.184 -7.251 -2.116 1.00 93.31 128 SER A N 1
ATOM 995 C CA . SER A 1 128 ? 15.732 -8.568 -1.652 1.00 93.31 128 SER A CA 1
ATOM 996 C C . SER A 1 128 ? 15.660 -9.618 -2.759 1.00 93.31 128 SER A C 1
ATOM 998 O O . SER A 1 128 ? 15.958 -10.780 -2.499 1.00 93.31 128 SER A O 1
ATOM 1000 N N . HIS A 1 129 ? 15.268 -9.225 -3.974 1.00 92.50 129 HIS A N 1
ATOM 1001 C CA . HIS A 1 129 ? 14.967 -10.152 -5.074 1.00 92.50 129 HIS A CA 1
ATOM 1002 C C . HIS A 1 129 ? 15.789 -9.899 -6.341 1.00 92.50 129 HIS A C 1
ATOM 1004 O O . HIS A 1 129 ? 15.810 -10.745 -7.232 1.00 92.50 129 HIS A O 1
ATOM 1010 N N . GLY A 1 130 ? 16.483 -8.762 -6.429 1.00 93.94 130 GLY A N 1
ATOM 1011 C CA . GLY A 1 130 ? 17.221 -8.357 -7.623 1.00 93.94 130 GLY A CA 1
ATOM 1012 C C . GLY A 1 130 ? 16.345 -7.702 -8.695 1.00 93.94 130 GLY A C 1
ATOM 1013 O O . GLY A 1 130 ? 15.168 -7.413 -8.490 1.00 93.94 130 GLY A O 1
ATOM 1014 N N . GLU A 1 131 ? 16.947 -7.432 -9.856 1.00 92.44 131 GLU A N 1
ATOM 1015 C CA . GLU A 1 131 ? 16.288 -6.720 -10.960 1.00 92.44 131 GLU A CA 1
ATOM 1016 C C . GLU A 1 131 ? 15.235 -7.543 -11.713 1.00 92.44 131 GLU A C 1
ATOM 1018 O O . GLU A 1 131 ? 14.368 -6.960 -12.357 1.00 92.44 131 GLU A O 1
ATOM 1023 N N . ASP A 1 132 ? 15.301 -8.872 -11.643 1.00 91.75 132 ASP A N 1
ATOM 1024 C CA . ASP A 1 132 ? 14.436 -9.782 -12.4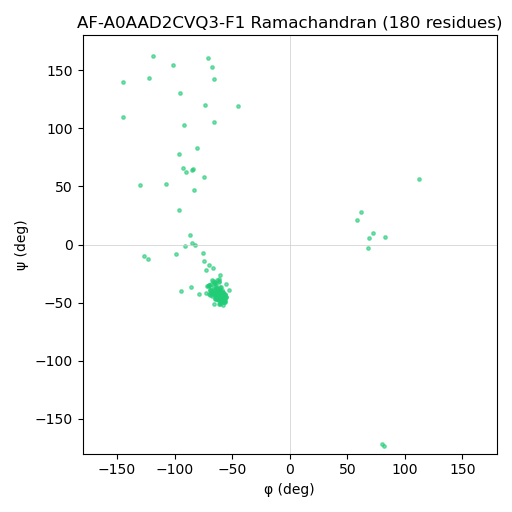08 1.00 91.75 132 ASP A CA 1
ATOM 1025 C C . ASP A 1 132 ? 13.227 -10.254 -11.590 1.00 91.75 132 ASP A C 1
ATOM 1027 O O . ASP A 1 132 ? 12.717 -11.354 -11.780 1.00 91.75 132 ASP A O 1
ATOM 1031 N N . TYR A 1 133 ? 12.760 -9.424 -10.658 1.00 91.12 133 TYR A N 1
ATOM 1032 C CA . TYR A 1 133 ? 11.551 -9.682 -9.884 1.00 91.12 133 TYR A CA 1
ATOM 1033 C C . TYR A 1 133 ? 10.345 -8.972 -10.528 1.00 91.12 133 TYR A C 1
ATOM 1035 O O . TYR A 1 133 ? 10.446 -7.776 -10.815 1.00 91.12 133 TYR A O 1
ATOM 1043 N N . PRO A 1 134 ? 9.198 -9.642 -10.767 1.00 90.38 134 PRO A N 1
ATOM 1044 C CA . PRO A 1 134 ? 8.066 -9.056 -11.500 1.00 90.38 134 P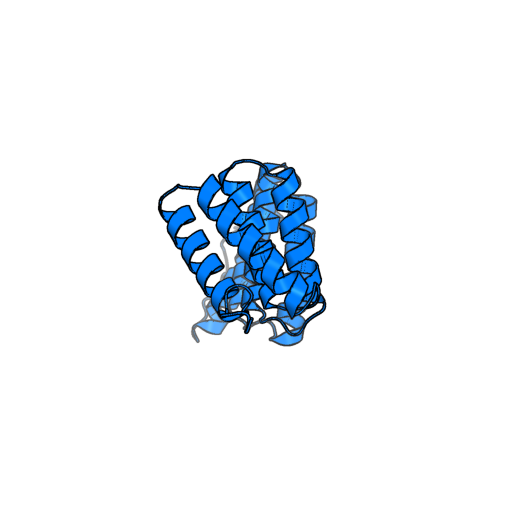RO A CA 1
ATOM 1045 C C . PRO A 1 134 ? 7.590 -7.698 -10.967 1.00 90.38 134 PRO A C 1
ATOM 1047 O O . PRO A 1 134 ? 7.307 -6.783 -11.743 1.00 90.38 134 PRO A O 1
ATOM 1050 N N . GLU A 1 135 ? 7.562 -7.517 -9.650 1.00 92.31 135 GLU A N 1
ATOM 1051 C CA . GLU A 1 135 ? 7.101 -6.283 -9.017 1.00 92.31 135 GLU A CA 1
ATOM 1052 C C . GLU A 1 135 ? 8.059 -5.099 -9.230 1.00 92.31 135 GLU A C 1
ATOM 1054 O O . GLU A 1 135 ? 7.631 -3.951 -9.114 1.00 92.31 135 GLU A O 1
ATOM 1059 N N . VAL A 1 136 ? 9.321 -5.331 -9.615 1.00 95.69 136 VAL A N 1
ATOM 1060 C CA . VAL A 1 136 ? 10.255 -4.257 -10.006 1.00 95.69 136 VAL A CA 1
ATOM 1061 C C . VAL A 1 136 ? 9.750 -3.549 -11.266 1.00 95.69 136 VAL A C 1
ATOM 1063 O O . VAL A 1 136 ? 9.766 -2.318 -11.332 1.00 95.69 136 VAL A O 1
ATOM 1066 N N . ALA A 1 137 ? 9.228 -4.301 -12.243 1.00 95.19 137 ALA A N 1
ATOM 1067 C CA . ALA A 1 137 ? 8.635 -3.722 -13.448 1.00 95.19 137 ALA A CA 1
ATOM 1068 C C . ALA A 1 137 ? 7.409 -2.861 -13.115 1.00 95.19 137 ALA A C 1
ATOM 1070 O O . ALA A 1 137 ? 7.263 -1.751 -13.636 1.00 95.19 137 ALA A O 1
ATOM 1071 N N . VAL A 1 138 ? 6.553 -3.357 -12.217 1.00 93.75 138 VAL A N 1
ATOM 1072 C CA . VAL A 1 138 ? 5.346 -2.655 -11.761 1.00 93.75 138 VAL A CA 1
ATOM 1073 C C . VAL A 1 138 ? 5.712 -1.359 -11.036 1.00 93.75 138 VAL A C 1
ATOM 1075 O O . VAL A 1 138 ? 5.118 -0.317 -11.312 1.00 93.75 138 VAL A O 1
ATOM 1078 N N . ALA A 1 139 ? 6.727 -1.390 -10.169 1.00 95.69 139 ALA A N 1
ATOM 1079 C CA . ALA A 1 139 ? 7.208 -0.209 -9.459 1.00 95.69 139 ALA A CA 1
ATOM 1080 C C . ALA A 1 139 ? 7.721 0.873 -10.424 1.00 95.69 139 ALA A C 1
ATOM 1082 O O . ALA A 1 139 ? 7.358 2.043 -10.295 1.00 95.69 139 ALA A O 1
ATOM 1083 N N . TYR A 1 140 ? 8.516 0.492 -11.433 1.00 98.00 140 TYR A N 1
ATOM 1084 C CA . TYR A 1 140 ? 8.975 1.426 -12.464 1.00 98.00 140 TYR A CA 1
ATOM 1085 C C . TYR A 1 140 ? 7.813 2.063 -13.236 1.00 98.00 140 TYR A C 1
ATOM 1087 O O . TYR A 1 140 ? 7.801 3.281 -13.415 1.00 98.00 140 TYR A O 1
ATOM 1095 N N . ALA A 1 141 ? 6.818 1.273 -13.646 1.00 96.38 141 ALA A N 1
ATOM 1096 C CA . ALA A 1 141 ? 5.642 1.787 -14.347 1.00 96.38 141 ALA A CA 1
ATOM 1097 C C . ALA A 1 141 ? 4.817 2.746 -13.469 1.00 96.38 141 ALA A C 1
ATOM 1099 O O . ALA A 1 141 ? 4.388 3.799 -13.940 1.00 96.38 141 ALA A O 1
ATOM 1100 N N . GLY A 1 142 ? 4.655 2.432 -12.179 1.00 95.06 142 GLY A N 1
ATOM 1101 C CA . GLY A 1 142 ? 4.000 3.322 -11.219 1.00 95.06 142 GLY A CA 1
ATOM 1102 C C . GLY A 1 142 ? 4.728 4.661 -11.069 1.00 95.06 142 GLY A C 1
ATOM 1103 O O . GLY A 1 142 ? 4.099 5.717 -11.121 1.00 95.06 142 GLY A O 1
ATOM 1104 N N . ILE A 1 143 ? 6.063 4.638 -10.954 1.00 97.88 143 ILE A N 1
ATOM 1105 C CA . ILE A 1 143 ? 6.884 5.860 -10.909 1.00 97.88 143 ILE A CA 1
ATOM 1106 C C . ILE A 1 143 ? 6.736 6.669 -12.202 1.00 97.88 143 ILE A C 1
ATOM 1108 O O . ILE A 1 143 ? 6.646 7.894 -12.138 1.00 97.88 143 ILE A O 1
ATOM 1112 N N . ALA A 1 144 ? 6.684 6.007 -13.360 1.00 97.88 144 ALA A N 1
ATOM 1113 C CA . ALA A 1 144 ? 6.508 6.672 -14.646 1.00 97.88 144 ALA A CA 1
ATOM 1114 C C . ALA A 1 144 ? 5.186 7.445 -14.740 1.00 97.88 144 ALA A C 1
ATOM 1116 O O . ALA A 1 144 ? 5.199 8.591 -15.181 1.00 97.88 144 ALA A O 1
ATOM 1117 N N . GLY A 1 145 ? 4.072 6.852 -14.291 1.00 95.69 145 GLY A N 1
ATOM 1118 C CA . GLY A 1 145 ? 2.768 7.526 -14.273 1.00 95.69 145 GLY A CA 1
ATOM 1119 C C . GLY A 1 145 ? 2.818 8.834 -13.481 1.00 95.69 145 GLY A C 1
ATOM 1120 O O . GLY A 1 145 ? 2.496 9.895 -14.004 1.00 95.69 145 GLY A O 1
ATOM 1121 N N . MET A 1 146 ? 3.378 8.784 -12.272 1.00 96.62 146 MET A N 1
ATOM 1122 C CA . MET A 1 146 ? 3.506 9.968 -11.415 1.00 96.62 146 MET A CA 1
ATOM 1123 C C . MET A 1 146 ? 4.470 11.026 -11.974 1.00 96.62 146 MET A C 1
ATOM 1125 O O . MET A 1 146 ? 4.294 12.217 -11.732 1.00 96.62 146 MET A O 1
ATOM 1129 N N . LEU A 1 147 ? 5.511 10.618 -12.709 1.00 97.88 147 LEU A N 1
ATOM 1130 C CA . LEU A 1 147 ? 6.396 11.550 -13.416 1.00 97.88 147 LEU A CA 1
ATOM 1131 C C . LEU A 1 147 ? 5.674 12.231 -14.586 1.00 97.88 147 LEU A C 1
ATOM 1133 O O . LEU A 1 147 ? 5.855 13.432 -14.793 1.00 97.88 147 LEU A O 1
ATOM 1137 N N . ALA A 1 148 ? 4.840 11.494 -15.321 1.00 96.94 148 ALA A N 1
ATOM 1138 C CA . ALA A 1 148 ? 4.024 12.044 -16.398 1.00 96.94 148 ALA A CA 1
ATOM 1139 C C . ALA A 1 148 ? 3.003 13.066 -15.872 1.00 96.94 148 ALA A C 1
ATOM 1141 O O . ALA A 1 148 ? 2.867 14.130 -16.471 1.00 96.94 148 ALA A O 1
ATOM 1142 N N . ASP A 1 149 ? 2.391 12.815 -14.709 1.00 94.94 149 ASP A N 1
ATOM 1143 C CA . ASP A 1 149 ? 1.508 13.784 -14.038 1.00 94.94 149 ASP A CA 1
ATOM 1144 C C . ASP A 1 149 ? 2.237 15.090 -13.665 1.00 94.94 149 ASP A C 1
ATOM 1146 O O . ASP A 1 149 ? 1.637 16.163 -13.604 1.00 94.94 149 ASP A O 1
ATOM 1150 N N . GLN A 1 150 ? 3.560 15.032 -13.473 1.00 96.31 150 GLN A N 1
ATOM 1151 C CA . GLN A 1 150 ? 4.421 16.206 -13.282 1.00 96.31 150 GLN A CA 1
ATOM 1152 C C . GLN A 1 150 ? 4.929 16.832 -14.594 1.00 96.31 150 GLN A C 1
ATOM 1154 O O . GLN A 1 150 ? 5.786 17.714 -14.544 1.00 96.31 150 GLN A O 1
ATOM 1159 N N . ASN A 1 151 ? 4.447 16.398 -15.762 1.00 96.62 151 ASN A N 1
ATOM 1160 C CA . ASN A 1 151 ? 4.971 16.764 -17.087 1.00 96.62 151 ASN A CA 1
ATOM 1161 C C . ASN A 1 151 ? 6.459 16.414 -17.297 1.00 96.62 151 ASN A C 1
ATOM 1163 O O . ASN A 1 151 ? 7.125 16.967 -18.173 1.00 96.62 151 ASN A O 1
ATOM 1167 N N . ARG A 1 152 ? 7.007 15.478 -16.513 1.00 97.94 152 ARG A N 1
ATOM 1168 C CA . ARG A 1 152 ? 8.393 14.998 -16.633 1.00 97.94 152 ARG A CA 1
ATOM 1169 C C . ARG A 1 152 ? 8.456 13.803 -17.577 1.00 97.94 152 ARG A C 1
ATOM 1171 O O . ARG A 1 152 ? 8.790 12.689 -17.176 1.00 97.94 152 ARG A O 1
ATOM 1178 N N . PHE A 1 153 ? 8.090 14.038 -18.833 1.00 97.50 153 PHE A N 1
ATOM 1179 C CA . PHE A 1 153 ? 7.886 12.971 -19.813 1.00 97.50 153 PHE A CA 1
ATOM 1180 C C . PHE A 1 153 ? 9.158 12.173 -20.116 1.00 97.50 153 PHE A C 1
ATOM 1182 O O . PHE A 1 153 ? 9.090 10.948 -20.175 1.00 97.50 153 PHE A O 1
ATOM 1189 N N . ASP A 1 154 ? 10.320 12.822 -20.212 1.00 98.06 154 ASP A N 1
ATOM 1190 C CA . ASP A 1 154 ? 11.589 12.123 -20.462 1.00 98.06 154 ASP A CA 1
ATOM 1191 C C . ASP A 1 154 ? 11.947 11.162 -19.322 1.00 98.06 154 ASP A C 1
ATOM 1193 O O . ASP A 1 154 ? 12.327 10.014 -19.556 1.00 98.06 154 ASP A O 1
ATOM 1197 N N . ASP A 1 155 ? 11.761 11.595 -18.073 1.00 97.75 155 ASP A N 1
ATOM 1198 C CA . ASP A 1 155 ? 11.992 10.746 -16.903 1.00 97.75 155 ASP A CA 1
ATOM 1199 C C . ASP A 1 155 ? 10.981 9.591 -16.848 1.00 97.75 155 ASP A C 1
ATOM 1201 O O . ASP A 1 155 ? 11.338 8.463 -16.503 1.00 97.75 155 ASP A O 1
ATOM 1205 N N . ALA A 1 156 ? 9.717 9.853 -17.200 1.00 98.19 156 ALA A N 1
ATOM 1206 C CA . ALA A 1 156 ? 8.679 8.829 -17.268 1.00 98.19 156 ALA A CA 1
ATOM 1207 C C . ALA A 1 156 ? 9.018 7.757 -18.316 1.00 98.19 156 ALA A C 1
ATOM 1209 O O . ALA A 1 156 ? 8.956 6.563 -18.021 1.00 98.19 156 ALA A O 1
ATOM 1210 N N . LEU A 1 157 ? 9.451 8.173 -19.509 1.00 98.19 157 LEU A N 1
ATOM 1211 C CA . LEU A 1 157 ? 9.878 7.275 -20.583 1.00 98.19 157 LEU A CA 1
ATOM 1212 C C . LEU A 1 157 ? 11.089 6.433 -20.173 1.00 98.19 157 LEU A C 1
ATOM 1214 O O . LEU A 1 157 ? 11.101 5.230 -20.423 1.00 98.19 157 LEU A O 1
ATOM 1218 N N . GLN A 1 158 ? 12.063 7.019 -19.471 1.00 98.31 158 GLN A N 1
ATOM 1219 C CA . GLN A 1 158 ? 13.188 6.260 -18.915 1.00 98.31 158 GLN A CA 1
ATOM 1220 C C . GLN A 1 158 ? 12.734 5.190 -17.912 1.00 98.31 158 GLN A C 1
ATOM 1222 O O . GLN A 1 158 ? 13.288 4.091 -17.886 1.00 98.31 158 GLN A O 1
ATOM 1227 N N . MET A 1 159 ? 11.744 5.484 -17.064 1.00 98.38 159 MET A N 1
ATOM 1228 C CA . MET A 1 159 ? 11.208 4.488 -16.130 1.00 98.38 159 MET A CA 1
ATOM 1229 C C . MET A 1 159 ? 10.424 3.389 -16.858 1.00 98.38 159 MET A C 1
ATOM 1231 O O . MET A 1 159 ? 10.565 2.217 -16.512 1.00 98.38 159 MET A O 1
ATOM 1235 N N . LEU A 1 160 ? 9.650 3.729 -17.892 1.00 98.06 160 LEU A N 1
ATOM 1236 C CA . LEU A 1 160 ? 8.952 2.737 -18.715 1.00 98.06 160 LEU A CA 1
ATOM 1237 C C . LEU A 1 160 ? 9.923 1.826 -19.467 1.00 98.06 160 LEU A C 1
ATOM 1239 O O . LEU A 1 160 ? 9.696 0.619 -19.498 1.00 98.06 160 LEU A O 1
ATOM 1243 N N . ASP A 1 161 ? 11.023 2.364 -20.003 1.00 97.62 161 ASP A N 1
ATOM 1244 C CA . ASP A 1 161 ? 12.071 1.544 -20.615 1.00 97.62 161 ASP A CA 1
ATOM 1245 C C . ASP A 1 161 ? 12.609 0.523 -19.605 1.00 97.62 161 ASP A C 1
ATOM 1247 O O . ASP A 1 161 ? 12.565 -0.678 -19.866 1.00 97.62 161 ASP A O 1
ATOM 1251 N N . LYS A 1 162 ? 12.971 0.958 -18.389 1.00 97.00 162 LYS A N 1
ATOM 1252 C CA . LYS A 1 162 ? 13.397 0.038 -17.318 1.00 97.00 162 LYS A CA 1
ATOM 1253 C C . LYS A 1 162 ? 12.348 -1.029 -16.997 1.00 97.00 162 LYS A C 1
ATOM 1255 O O . LYS A 1 162 ? 12.700 -2.199 -16.864 1.00 97.00 162 LYS A O 1
ATOM 1260 N N . SER A 1 163 ? 11.072 -0.652 -16.905 1.00 96.44 163 SER A N 1
ATOM 1261 C CA . SER A 1 163 ? 9.965 -1.593 -16.679 1.00 96.44 163 SER A CA 1
ATOM 1262 C C . SER A 1 163 ? 9.894 -2.668 -17.771 1.00 96.44 163 SER A C 1
ATOM 1264 O O . SER A 1 163 ? 9.804 -3.866 -17.479 1.00 96.44 163 SER A O 1
ATOM 1266 N N . ILE A 1 164 ? 10.004 -2.255 -19.036 1.00 94.75 164 ILE A N 1
ATOM 1267 C CA . ILE A 1 164 ? 9.989 -3.156 -20.188 1.00 94.75 164 ILE A CA 1
ATOM 1268 C C . ILE A 1 164 ? 11.219 -4.075 -20.184 1.00 94.75 164 ILE A C 1
ATOM 1270 O O . ILE A 1 164 ? 11.069 -5.277 -20.413 1.00 94.75 164 ILE A O 1
ATOM 1274 N N . GLN A 1 165 ? 12.412 -3.559 -19.865 1.00 94.00 165 GLN A N 1
ATOM 1275 C CA . GLN A 1 165 ? 13.628 -4.377 -19.783 1.00 94.00 165 GLN A CA 1
ATOM 1276 C C . GLN A 1 165 ? 13.488 -5.517 -18.762 1.00 94.00 165 GLN A C 1
ATOM 1278 O O . GLN A 1 165 ? 13.866 -6.651 -19.059 1.00 94.00 165 GLN A O 1
ATOM 1283 N N . VAL A 1 166 ? 12.889 -5.257 -17.593 1.00 93.94 166 VAL A N 1
ATOM 1284 C CA . VAL A 1 166 ? 12.592 -6.301 -16.592 1.00 93.94 166 VAL A CA 1
ATOM 1285 C C . VAL A 1 166 ? 11.634 -7.348 -17.169 1.00 93.94 166 VAL A C 1
ATOM 1287 O O . VAL A 1 166 ? 11.888 -8.549 -17.080 1.00 93.94 166 VAL A O 1
ATOM 1290 N N . CYS A 1 167 ? 10.558 -6.912 -17.831 1.00 91.12 167 CYS A N 1
ATOM 1291 C CA . CYS A 1 167 ? 9.584 -7.821 -18.443 1.00 91.12 167 CYS A CA 1
ATOM 1292 C C . CYS A 1 167 ? 10.210 -8.717 -19.525 1.00 91.12 167 CYS A C 1
ATOM 1294 O O . CYS A 1 167 ? 9.831 -9.882 -19.660 1.00 91.12 167 CYS A O 1
ATOM 1296 N N . TYR A 1 168 ? 11.163 -8.190 -20.295 1.00 90.00 168 TYR A N 1
ATOM 1297 C CA . TYR A 1 168 ? 11.889 -8.951 -21.309 1.00 90.00 168 TYR A CA 1
ATOM 1298 C C . TYR A 1 168 ? 12.805 -10.014 -20.718 1.00 90.00 168 TYR A C 1
ATOM 1300 O O . TYR A 1 168 ? 12.815 -11.143 -21.211 1.00 90.00 168 TYR A O 1
ATOM 1308 N N . ARG A 1 169 ? 13.523 -9.693 -19.639 1.00 90.69 169 ARG A N 1
ATOM 1309 C CA . ARG A 1 169 ? 14.357 -10.674 -18.933 1.00 90.69 169 ARG A CA 1
ATOM 1310 C C . ARG A 1 169 ? 13.513 -11.808 -18.350 1.00 90.69 169 ARG A C 1
ATOM 1312 O O . ARG A 1 169 ? 13.846 -12.974 -18.540 1.00 90.69 169 ARG A O 1
ATOM 1319 N N . LEU A 1 170 ? 12.359 -11.479 -17.767 1.00 86.81 170 LEU A N 1
ATOM 1320 C CA . LEU A 1 170 ? 11.420 -12.450 -17.193 1.00 86.81 170 LEU A CA 1
ATOM 1321 C C . LEU A 1 170 ? 10.805 -13.425 -18.210 1.00 86.81 170 LEU A C 1
ATOM 1323 O O . LEU A 1 170 ? 10.544 -14.578 -17.873 1.00 86.81 170 LEU A O 1
ATOM 1327 N N . LYS A 1 171 ? 10.549 -12.990 -19.451 1.00 82.56 171 LYS A N 1
ATOM 1328 C CA . LYS A 1 171 ? 9.902 -13.823 -20.485 1.00 82.56 171 LYS A CA 1
ATOM 1329 C C . LYS A 1 171 ? 10.856 -14.769 -21.227 1.00 82.56 171 LYS A C 1
ATOM 1331 O O . LYS A 1 171 ? 10.406 -15.504 -22.102 1.00 82.56 171 LYS A O 1
ATOM 1336 N N . GLY A 1 172 ? 12.154 -14.770 -20.914 1.00 62.09 172 GLY A N 1
ATOM 1337 C CA . GLY A 1 172 ? 13.137 -15.665 -21.542 1.00 62.09 172 GLY A CA 1
ATOM 1338 C C . GLY A 1 172 ? 13.442 -15.375 -23.021 1.00 62.09 172 GLY A C 1
ATOM 1339 O O . GLY A 1 172 ? 14.191 -16.126 -23.641 1.00 62.09 172 GLY A O 1
ATOM 1340 N N . GLN A 1 173 ? 12.907 -14.291 -23.592 1.00 51.78 173 GLN A N 1
ATOM 1341 C CA . GLN A 1 173 ? 13.265 -13.773 -24.914 1.00 51.78 173 GLN A CA 1
ATOM 1342 C C . GLN A 1 173 ? 13.196 -12.245 -24.885 1.00 51.78 173 GLN A C 1
ATOM 1344 O O . GLN A 1 173 ? 12.118 -11.656 -24.791 1.00 51.78 173 GLN A O 1
ATOM 1349 N N . GLY A 1 174 ? 14.360 -11.601 -24.953 1.00 51.22 174 GLY A N 1
ATOM 1350 C CA . GLY A 1 174 ? 14.438 -10.158 -25.147 1.00 51.22 174 GLY A CA 1
ATOM 1351 C C . GLY A 1 174 ? 14.036 -9.738 -26.561 1.00 51.22 174 GLY A C 1
ATOM 1352 O O . GLY A 1 174 ? 14.086 -10.531 -27.501 1.00 51.22 174 GLY A O 1
ATOM 1353 N N . PRO A 1 175 ? 13.691 -8.459 -26.724 1.00 46.66 175 PRO A N 1
ATOM 1354 C CA . PRO A 1 175 ? 14.088 -7.693 -27.893 1.00 46.66 175 PRO A CA 1
ATOM 1355 C C . PRO A 1 175 ? 14.888 -6.438 -27.519 1.00 46.66 175 PRO A C 1
ATOM 1357 O O . PRO A 1 175 ? 14.603 -5.725 -26.557 1.00 46.66 175 PRO A O 1
ATOM 1360 N N . CYS A 1 176 ? 15.870 -6.154 -28.377 1.00 45.56 176 CYS A N 1
ATOM 1361 C CA . CYS A 1 176 ? 16.492 -4.848 -28.553 1.00 45.56 176 CYS A CA 1
ATOM 1362 C C . CYS A 1 176 ? 15.432 -3.738 -28.616 1.00 45.56 176 CYS A C 1
ATOM 1364 O O . CYS A 1 176 ? 14.668 -3.692 -29.577 1.00 45.56 176 CYS A O 1
ATOM 1366 N N . ILE A 1 177 ? 15.468 -2.777 -27.693 1.00 47.81 177 ILE A N 1
ATOM 1367 C CA . ILE A 1 177 ? 14.896 -1.451 -27.950 1.00 47.81 177 ILE A CA 1
ATOM 1368 C C . ILE A 1 177 ? 16.040 -0.551 -28.411 1.00 47.81 177 ILE A C 1
ATOM 1370 O O . ILE A 1 177 ? 16.590 0.245 -27.658 1.00 47.81 177 ILE A O 1
ATOM 1374 N N . LYS A 1 178 ? 16.437 -0.695 -29.676 1.00 43.50 178 LYS A N 1
ATOM 1375 C CA . LYS A 1 178 ? 17.040 0.432 -30.389 1.00 43.50 178 LYS A CA 1
ATOM 1376 C C . LYS A 1 178 ? 15.898 1.154 -31.095 1.00 43.50 178 LYS A C 1
ATOM 1378 O O . LYS A 1 178 ? 15.430 0.671 -32.117 1.00 43.50 178 LYS A O 1
ATOM 1383 N N . GLY A 1 179 ? 15.470 2.290 -30.544 1.00 46.69 179 GLY A N 1
ATOM 1384 C CA . GLY A 1 179 ? 14.719 3.296 -31.304 1.00 46.69 179 GLY A CA 1
ATOM 1385 C C . GLY A 1 179 ? 13.255 3.521 -30.924 1.00 46.69 179 GLY A C 1
ATOM 1386 O O . GLY A 1 179 ? 12.406 3.453 -31.800 1.00 46.69 179 GLY A O 1
ATOM 1387 N N . ILE A 1 180 ? 12.953 3.857 -29.665 1.00 45.47 180 ILE A N 1
ATOM 1388 C CA . ILE A 1 180 ? 11.676 4.539 -29.343 1.00 45.47 180 ILE A CA 1
ATOM 1389 C C . ILE A 1 180 ? 11.859 6.066 -29.189 1.00 45.47 180 ILE A C 1
ATOM 1391 O O . ILE A 1 180 ? 10.878 6.795 -29.159 1.00 45.47 180 ILE A O 1
ATOM 1395 N N . LEU A 1 181 ? 13.095 6.585 -29.193 1.00 42.91 181 LEU A N 1
ATOM 1396 C CA . LEU A 1 181 ? 13.371 8.031 -29.110 1.00 42.91 181 LEU A CA 1
ATOM 1397 C C . LEU A 1 181 ? 14.353 8.516 -30.188 1.00 42.91 181 LEU A C 1
ATOM 1399 O O . LEU A 1 181 ? 15.354 9.152 -29.869 1.00 42.91 181 LEU A O 1
ATOM 1403 N N . ALA A 1 182 ? 14.091 8.179 -31.453 1.00 40.94 182 ALA A N 1
ATOM 1404 C CA . ALA A 1 182 ? 14.764 8.803 -32.596 1.00 40.94 182 ALA A CA 1
ATOM 1405 C C . ALA A 1 182 ? 13.806 9.757 -33.313 1.00 40.94 182 ALA A C 1
ATOM 1407 O O . ALA A 1 182 ? 12.628 9.365 -33.476 1.00 40.94 182 ALA A O 1
#

Radius of gyration: 18.95 Å; Cα contacts (8 Å, |Δi|>4): 238; chains: 1; bounding box: 40×35×64 Å

Solvent-accessible surface area (backbone atoms only — not comparable to full-atom values): 9469 Å² total; per-residue (Å²): 132,85,82,81,62,77,80,33,71,68,45,23,54,50,28,39,53,51,14,53,54,28,44,76,73,65,42,41,69,62,12,39,50,29,22,50,55,17,37,56,39,32,45,76,74,64,29,73,84,33,70,72,35,20,52,32,30,34,53,39,14,54,37,28,46,77,70,69,40,40,70,62,15,36,56,32,19,47,54,15,41,54,44,39,70,79,42,97,54,54,70,68,56,56,48,54,39,48,51,56,35,27,50,39,28,45,80,71,68,38,33,75,56,25,42,51,54,44,50,52,54,38,53,49,45,41,71,76,63,36,72,73,32,76,64,47,23,52,36,28,42,54,44,16,53,45,27,42,76,68,70,36,50,71,62,14,51,54,26,40,50,54,16,49,53,28,53,24,64,66,67,78,58,71,76,87,85,83,72,93,84,120

pLDDT: mean 91.24, std 14.44, range [39.12, 98.75]

InterPro domains:
  IPR011990 Tetratricopeptide-like helical domain superfamily [G3DSA:1.25.40.10] (1-172)
  IPR011990 Tetratricopeptide-like helical domain superfamily [SSF48452] (5-115)
  IPR011990 Tetratricopeptide-like helical domain superfamily [SSF48452] (99-166)
  IPR019734 Tetratricopeptide repeat [PS50005] (54-87)
  IPR019734 Tetratricopeptide repeat [SM00028] (12-45)
  IPR019734 Tetratricopeptide repeat [SM00028] (54-87)
  IPR019734 Tetratricopeptide repeat [SM00028] (137-170)

Mean predicted aligned error: 5.66 Å

Organism: NCBI:txid2856

Nearest PDB structures (foldseek):
  7v1l-assembly1_B-2  TM=8.379E-01  e=1.07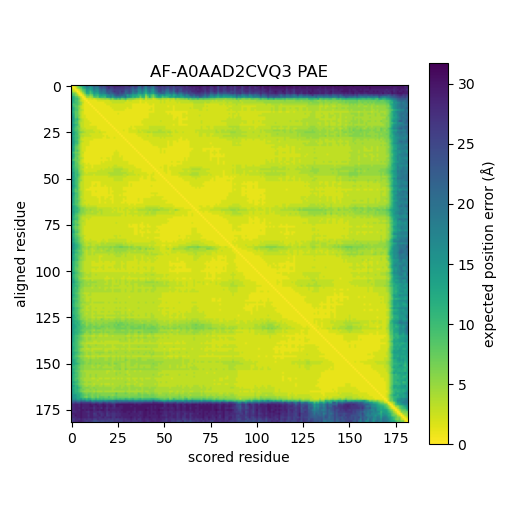0E-07  Homo sapiens
  7w5m-assembly1_A  TM=8.616E-01  e=4.266E-07  Arabidopsis thaliana
  7v6p-assembly1_A-2  TM=8.419E-01  e=3.090E-07  Homo sapiens
  5fjy-assembly2_C-2  TM=8.224E-01  e=5.901E-06  Mus musculus
  6t46-assembly2_G  TM=7.255E-01  e=7.809E-04  Bacillus subtilis subsp. natto